Protein AF-G6C7K7-F1 (afdb_monomer)

Mean predicted aligned error: 9.38 Å

Solvent-accessible surface area (backbone atoms only — not comparable to full-atom values): 14256 Å² total; per-residue (Å²): 136,85,83,79,70,84,79,80,75,77,49,72,69,57,53,51,51,52,49,54,53,52,45,54,49,51,57,56,27,25,40,69,39,79,76,45,68,58,90,65,87,78,70,78,84,73,81,79,83,56,71,92,28,41,25,31,33,74,73,64,60,32,44,27,34,30,49,58,31,72,90,79,50,52,37,36,39,38,34,42,38,39,81,61,71,68,46,65,40,79,89,75,76,36,68,59,63,96,51,52,44,78,43,79,49,44,82,72,47,73,57,94,54,33,41,31,29,40,45,96,59,75,47,63,33,36,31,76,62,93,58,63,56,50,79,47,65,35,38,38,41,34,42,21,91,87,28,56,28,50,33,39,40,36,36,39,43,61,52,30,26,38,34,46,99,83,63,51,72,50,71,51,64,83,72,51,78,87,85,45,75,74,73,44,72,51,78,36,61,61,60,49,70,68,66,54,54,46,72,42,72,42,84,92,79,66,47,76,46,64,58,52,69,67,58,45,54,31,53,52,50,50,53,52,49,61,42,68,73,42,60,72,73,59,25,50,49,50,34,72,73,57,59,69,132

Radius of gyration: 21.76 Å; Cα contacts (8 Å, |Δi|>4): 445; chains: 1; bounding box: 68×39×79 Å

Sequence (245 aa):
MSLSGPTIGISPDLKEFINIMHKKRYIRKSRIENIHFPLVGQSTMSWKLRGDYKHGFYAFSSIAFEGEFGSNPDVFMIFSKNDSLIEFNSKEHSLNDDDLTVVKLKQNIFKNNKYKYGIEKELNYYSN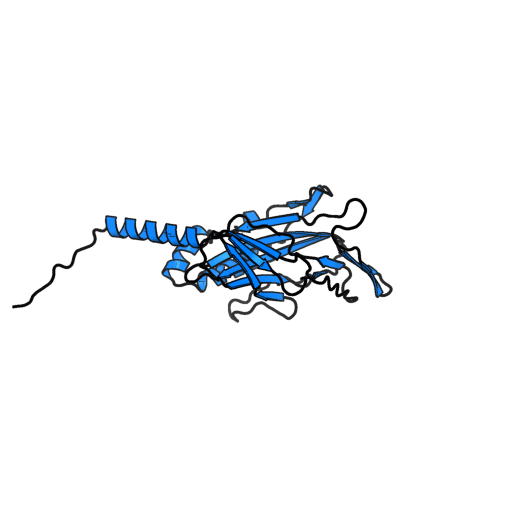SESEYDIRPFIIVVFGEVSLGFATVTLINKSSSTANSNGFIEGIMPGTGVNPFQPQARKLVWPTGKDLLRTLKEPQTGRSFRLDKEQVDNILNLKKYFVNLLEPNIAKVLKEEYITE

pLDDT: mean 80.13, std 15.3, range [36.84, 97.5]

Structure (mmCIF, N/CA/C/O backbone):
data_AF-G6C7K7-F1
#
_entry.id   AF-G6C7K7-F1
#
loop_
_atom_site.group_PDB
_atom_site.id
_atom_site.type_symbol
_atom_site.label_atom_id
_atom_site.label_alt_id
_atom_site.label_comp_id
_atom_site.label_asym_id
_atom_site.label_entity_id
_atom_site.label_seq_id
_atom_site.pdbx_PDB_ins_code
_atom_site.Cartn_x
_atom_site.Cartn_y
_atom_site.Cartn_z
_atom_site.occupancy
_atom_site.B_iso_or_equiv
_atom_site.auth_seq_id
_atom_site.auth_comp_id
_atom_site.auth_asym_id
_atom_site.auth_atom_id
_atom_site.pdbx_PDB_model_num
ATOM 1 N N . MET A 1 1 ? -46.221 5.251 44.978 1.00 36.84 1 MET A N 1
ATOM 2 C CA . MET A 1 1 ? -44.890 4.707 45.324 1.00 36.84 1 MET A CA 1
ATOM 3 C C . MET A 1 1 ? -44.051 4.703 44.057 1.00 36.84 1 MET A C 1
ATOM 5 O O . MET A 1 1 ? -44.395 3.989 43.128 1.00 36.84 1 MET A O 1
ATOM 9 N N . SER A 1 2 ? -43.046 5.578 43.975 1.00 40.09 2 SER A N 1
ATOM 10 C CA . SER A 1 2 ? -42.115 5.653 42.841 1.00 40.09 2 SER A CA 1
ATOM 11 C C . SER A 1 2 ? -40.945 4.712 43.120 1.00 40.09 2 SER A C 1
ATOM 13 O O . SER A 1 2 ? -40.231 4.904 44.101 1.00 40.09 2 SER A O 1
ATOM 15 N N . LEU A 1 3 ? -40.788 3.671 42.303 1.00 40.75 3 LEU A N 1
ATOM 16 C CA . LEU A 1 3 ? -39.612 2.803 42.315 1.00 40.75 3 LEU A CA 1
ATOM 17 C C . LEU A 1 3 ? -38.516 3.485 41.491 1.00 40.75 3 LEU A C 1
ATOM 19 O O . LEU A 1 3 ? -38.365 3.229 40.298 1.00 40.75 3 LEU A O 1
ATOM 23 N N . SER A 1 4 ? -37.752 4.372 42.127 1.00 44.59 4 SER A N 1
ATOM 24 C CA . SER A 1 4 ? -36.449 4.777 41.604 1.00 44.59 4 SER A CA 1
ATOM 25 C C . SER A 1 4 ? -35.505 3.583 41.742 1.00 44.59 4 SER A C 1
ATOM 27 O O . SER A 1 4 ? -34.993 3.309 42.829 1.00 44.59 4 SER A O 1
ATOM 29 N N . GLY A 1 5 ? -35.330 2.831 40.655 1.00 41.75 5 GLY A N 1
ATOM 30 C CA . GLY A 1 5 ? -34.308 1.791 40.581 1.00 41.75 5 GLY A CA 1
ATOM 31 C C . GLY A 1 5 ? -32.919 2.388 40.852 1.00 41.75 5 GLY A C 1
ATOM 32 O O . GLY A 1 5 ? -32.680 3.546 40.502 1.00 41.75 5 GLY A O 1
ATOM 33 N N . PRO A 1 6 ? -32.003 1.643 41.491 1.00 40.66 6 PRO A N 1
ATOM 34 C CA . PRO A 1 6 ? -30.673 2.147 41.787 1.00 40.66 6 PRO A CA 1
ATOM 35 C C . PRO A 1 6 ? -29.914 2.376 40.479 1.00 40.66 6 PRO A C 1
ATOM 37 O O . PRO A 1 6 ? -29.541 1.436 39.777 1.00 40.66 6 PRO A O 1
ATOM 40 N N . THR A 1 7 ? -29.672 3.642 40.150 1.00 46.53 7 THR A N 1
ATOM 41 C CA . THR A 1 7 ? -28.730 4.029 39.103 1.00 46.53 7 THR A CA 1
ATOM 42 C C . THR A 1 7 ? -27.336 3.666 39.602 1.00 46.53 7 THR A C 1
ATOM 44 O O . THR A 1 7 ? -26.765 4.366 40.437 1.00 46.53 7 THR A O 1
ATOM 47 N N . ILE A 1 8 ? -26.795 2.535 39.146 1.00 51.19 8 ILE A N 1
ATOM 48 C CA . ILE A 1 8 ? -25.427 2.121 39.470 1.00 51.19 8 ILE A CA 1
ATOM 49 C C . ILE A 1 8 ? -24.482 3.138 38.821 1.00 51.19 8 ILE A C 1
ATOM 51 O O . ILE A 1 8 ? -24.225 3.104 37.617 1.00 51.19 8 ILE A O 1
ATOM 55 N N . GLY A 1 9 ? -24.003 4.091 39.619 1.00 45.66 9 GLY A N 1
ATOM 56 C CA . GLY A 1 9 ? -22.999 5.058 39.204 1.00 45.66 9 GLY A CA 1
ATOM 57 C C . GLY A 1 9 ? -21.682 4.340 38.933 1.00 45.66 9 GLY A C 1
ATOM 58 O O . GLY A 1 9 ? -20.991 3.935 39.860 1.00 45.66 9 GLY A O 1
ATOM 59 N N . ILE A 1 10 ? -21.336 4.168 37.657 1.00 56.53 10 ILE A N 1
ATOM 60 C CA . ILE A 1 10 ? -20.020 3.670 37.244 1.00 56.53 10 ILE A CA 1
ATOM 61 C C . ILE A 1 10 ? -18.977 4.688 37.727 1.00 56.53 10 ILE A C 1
ATOM 63 O O . ILE A 1 10 ? -19.032 5.853 37.314 1.00 56.53 10 ILE A O 1
ATOM 67 N N . SER A 1 11 ? -18.057 4.260 38.599 1.00 67.12 11 SER A N 1
ATOM 68 C CA . SER A 1 11 ? -16.991 5.121 39.120 1.00 67.12 11 SER A CA 1
ATOM 69 C C . SER A 1 11 ? -16.123 5.679 37.976 1.00 67.12 11 SER A C 1
ATOM 71 O O . SER A 1 11 ? -15.990 5.026 36.934 1.00 67.12 11 SER A O 1
ATOM 73 N N . PRO A 1 12 ? -15.539 6.882 38.127 1.00 66.44 12 PRO A N 1
ATOM 74 C CA . PRO A 1 12 ? -14.653 7.475 37.121 1.00 66.44 12 PRO A CA 1
ATOM 75 C C . PRO A 1 12 ? -13.528 6.528 36.671 1.00 66.44 12 PRO A C 1
ATOM 77 O O . PRO A 1 12 ? -13.334 6.352 35.470 1.00 66.44 12 PRO A O 1
ATOM 80 N N . ASP A 1 13 ? -12.903 5.820 37.614 1.00 70.12 13 ASP A N 1
ATOM 81 C CA . ASP A 1 13 ? -11.821 4.859 37.354 1.00 70.12 13 ASP A CA 1
ATOM 82 C C . ASP A 1 13 ? -12.279 3.671 36.495 1.00 70.12 13 ASP A C 1
ATOM 84 O O . ASP A 1 13 ? -11.564 3.209 35.604 1.00 70.12 13 ASP A O 1
ATOM 88 N N . LEU A 1 14 ? -13.510 3.189 36.708 1.00 67.56 14 LEU A N 1
ATOM 89 C CA . LEU A 1 14 ? -14.079 2.102 35.913 1.00 67.56 14 LEU A CA 1
ATOM 90 C C . LEU A 1 14 ? -14.422 2.574 34.492 1.00 67.56 14 LEU A C 1
ATOM 92 O O . LEU A 1 14 ? -14.211 1.830 33.533 1.00 67.56 14 LEU A O 1
ATOM 96 N N . LYS A 1 15 ? -14.890 3.821 34.327 1.00 67.19 15 LYS A N 1
ATOM 97 C CA . LYS A 1 15 ? -15.098 4.425 32.996 1.00 67.19 15 LYS A CA 1
ATOM 98 C C . LYS A 1 15 ? -13.782 4.583 32.240 1.00 67.19 15 LYS A C 1
ATOM 100 O O . LYS A 1 15 ? -13.733 4.294 31.043 1.00 67.19 15 LYS A O 1
ATOM 105 N N . GLU A 1 16 ? -12.727 5.017 32.922 1.00 71.50 16 GLU A N 1
ATOM 106 C CA . GLU A 1 16 ? -11.397 5.169 32.333 1.00 71.50 16 GLU A CA 1
ATOM 107 C C . GLU A 1 16 ? -10.817 3.816 31.903 1.00 71.50 16 GLU A C 1
ATOM 109 O O . GLU A 1 16 ? -10.374 3.662 30.761 1.00 71.50 16 GLU A O 1
ATOM 114 N N . PHE A 1 17 ? -10.930 2.798 32.758 1.00 70.56 17 PHE A N 1
ATOM 115 C CA . PHE A 1 17 ? -10.503 1.437 32.438 1.00 70.56 17 PHE A CA 1
ATOM 116 C C . PHE A 1 17 ? -11.252 0.847 31.232 1.00 70.56 17 PHE A C 1
ATOM 118 O O . PHE A 1 17 ? -10.629 0.308 30.312 1.00 70.56 17 PHE A O 1
ATOM 125 N N . ILE A 1 18 ? -12.583 0.993 31.194 1.00 70.75 18 ILE A N 1
ATOM 126 C CA . ILE A 1 18 ? -13.418 0.568 30.059 1.00 70.75 18 ILE A CA 1
ATOM 127 C C . ILE A 1 18 ? -12.947 1.267 28.778 1.00 70.75 18 ILE A C 1
ATOM 129 O O . ILE A 1 18 ? -12.722 0.604 27.764 1.00 70.75 18 ILE A O 1
ATOM 133 N N . ASN A 1 19 ? -12.710 2.580 28.827 1.00 75.50 19 ASN A N 1
ATOM 134 C CA . ASN A 1 19 ? -12.231 3.344 27.679 1.00 75.50 19 ASN A CA 1
ATOM 135 C C . ASN A 1 19 ? -10.877 2.821 27.166 1.00 75.50 19 ASN A C 1
ATOM 137 O O . ASN A 1 19 ? -10.745 2.539 25.976 1.00 75.50 19 ASN A O 1
ATOM 141 N N . ILE A 1 20 ? -9.897 2.597 28.051 1.00 79.38 20 ILE A N 1
ATOM 142 C CA . ILE A 1 20 ? -8.581 2.036 27.687 1.00 79.38 20 ILE A CA 1
ATOM 143 C C . ILE A 1 20 ? -8.731 0.670 27.004 1.00 79.38 20 ILE A C 1
ATOM 145 O O . ILE A 1 20 ? -8.091 0.410 25.97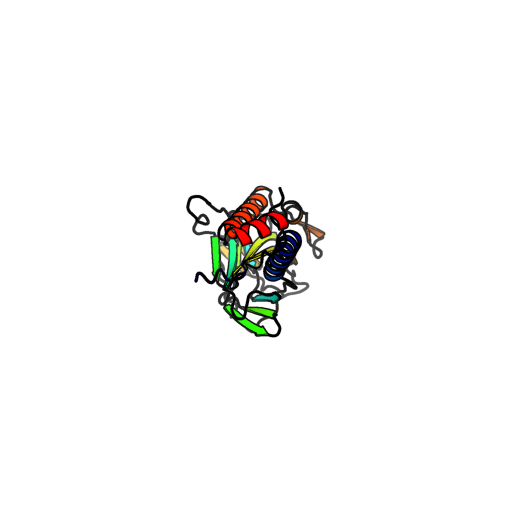9 1.00 79.38 20 ILE A O 1
ATOM 149 N N . MET A 1 21 ? -9.593 -0.197 27.539 1.00 77.56 21 MET A N 1
ATOM 150 C CA . MET A 1 21 ? -9.861 -1.514 26.957 1.00 77.56 21 MET A CA 1
ATOM 151 C C . MET A 1 21 ? -10.499 -1.410 25.567 1.00 77.56 21 MET A C 1
ATOM 153 O O . MET A 1 21 ? -10.082 -2.121 24.647 1.00 77.56 21 MET A O 1
ATOM 157 N N . HIS A 1 22 ? -11.450 -0.491 25.379 1.00 79.69 22 HIS A N 1
ATOM 158 C CA . HIS A 1 22 ? -12.037 -0.216 24.066 1.00 79.69 22 HIS A CA 1
ATOM 159 C C . HIS A 1 22 ? -10.994 0.306 23.072 1.00 79.69 22 HIS A C 1
ATOM 161 O O . HIS A 1 22 ? -10.920 -0.214 21.958 1.00 79.69 22 HIS A O 1
ATOM 167 N N . LYS A 1 23 ? -10.137 1.257 23.473 1.00 84.94 23 LYS A N 1
ATOM 168 C CA . LYS A 1 23 ? -9.059 1.776 22.612 1.00 84.94 23 LYS A CA 1
ATOM 169 C C . LYS A 1 23 ? -8.130 0.662 22.134 1.00 84.94 23 LYS A C 1
ATOM 171 O O . LYS A 1 23 ? -7.946 0.484 20.930 1.00 84.94 23 LYS A O 1
ATOM 176 N N . LYS A 1 24 ? -7.609 -0.145 23.068 1.00 86.75 24 LYS A N 1
ATOM 177 C CA . LYS A 1 24 ? -6.720 -1.278 22.752 1.00 86.75 24 LYS A CA 1
ATOM 178 C C . LYS A 1 24 ? -7.376 -2.277 21.801 1.00 86.75 24 LYS A C 1
ATOM 180 O O . LYS A 1 24 ? -6.711 -2.805 20.912 1.00 86.75 24 LYS A O 1
ATOM 185 N N . ARG A 1 25 ? -8.679 -2.521 21.966 1.00 86.88 25 ARG A N 1
ATOM 186 C CA . ARG A 1 25 ? -9.449 -3.407 21.087 1.00 86.88 25 ARG A CA 1
ATOM 187 C C . ARG A 1 25 ? -9.520 -2.875 19.655 1.00 86.88 25 ARG A C 1
ATOM 189 O O . ARG A 1 25 ? -9.298 -3.660 18.739 1.00 86.88 25 ARG A O 1
ATOM 196 N N . TYR A 1 26 ? -9.802 -1.587 19.449 1.00 86.62 26 TYR A N 1
ATOM 197 C CA . TYR A 1 26 ? -9.857 -1.010 18.098 1.00 86.62 26 TYR A CA 1
ATOM 198 C C . TYR A 1 26 ? -8.491 -1.030 17.413 1.00 86.62 26 TYR A C 1
ATOM 200 O O . TYR A 1 26 ? -8.390 -1.505 16.286 1.00 86.62 26 TYR A O 1
ATOM 208 N N . ILE A 1 27 ? -7.433 -0.629 18.125 1.00 89.69 27 ILE A N 1
ATOM 209 C CA . ILE A 1 27 ? -6.055 -0.665 17.611 1.00 89.69 27 ILE A CA 1
ATOM 210 C C . ILE A 1 27 ? -5.684 -2.087 17.179 1.00 89.69 27 ILE A C 1
ATOM 212 O O . ILE A 1 27 ? -5.220 -2.296 16.061 1.00 89.69 27 ILE A O 1
ATOM 216 N N . ARG A 1 28 ? -5.953 -3.089 18.027 1.00 90.38 28 ARG A N 1
ATOM 217 C CA . ARG A 1 28 ? -5.706 -4.502 17.705 1.00 90.38 28 ARG A CA 1
ATOM 218 C C . ARG A 1 28 ? -6.478 -4.956 16.464 1.00 90.38 28 ARG A C 1
ATOM 220 O O . ARG A 1 28 ? -5.887 -5.577 15.589 1.00 90.38 28 ARG A O 1
ATOM 227 N N . LYS A 1 29 ? -7.767 -4.624 16.364 1.00 91.19 29 LYS A N 1
ATOM 228 C CA . LYS A 1 29 ? -8.608 -4.992 15.212 1.00 91.19 29 LYS A CA 1
ATOM 229 C C . LYS A 1 29 ? -8.226 -4.298 13.905 1.00 91.19 29 LYS A C 1
ATOM 231 O O . LYS A 1 29 ? -8.617 -4.766 12.842 1.00 91.19 29 LYS A O 1
ATOM 236 N N . SER A 1 30 ? -7.482 -3.200 13.986 1.00 92.19 30 SER A N 1
ATOM 237 C CA . SER A 1 30 ? -6.961 -2.454 12.841 1.00 92.19 30 SER A CA 1
ATOM 238 C C . SER A 1 30 ? -5.592 -2.934 12.356 1.00 92.19 30 SER A C 1
ATOM 240 O O . SER A 1 30 ? -5.088 -2.432 11.346 1.00 92.19 30 SER A O 1
ATOM 242 N N . ARG A 1 31 ? -4.957 -3.886 13.051 1.00 93.44 31 ARG A N 1
ATOM 243 C CA . ARG A 1 31 ? -3.642 -4.403 12.666 1.00 93.44 31 ARG A CA 1
ATOM 244 C C . ARG A 1 31 ? -3.741 -5.390 11.512 1.00 93.44 31 ARG A C 1
ATOM 246 O O . ARG A 1 31 ? -4.537 -6.323 11.530 1.00 93.44 31 ARG A O 1
ATOM 253 N N . ILE A 1 32 ? -2.862 -5.180 10.540 1.00 95.62 32 ILE A N 1
ATOM 254 C CA . ILE A 1 32 ? -2.531 -6.145 9.499 1.00 95.62 32 ILE A CA 1
ATOM 255 C C . ILE A 1 32 ? -1.178 -6.742 9.879 1.00 95.62 32 ILE A C 1
ATOM 257 O O . ILE A 1 32 ? -0.244 -6.008 10.197 1.00 95.62 32 ILE A O 1
ATOM 261 N N . GLU A 1 33 ? -1.060 -8.060 9.846 1.00 95.12 33 GLU A N 1
ATOM 262 C CA . GLU A 1 33 ? 0.165 -8.769 10.207 1.00 95.12 33 GLU A CA 1
ATOM 263 C C . GLU A 1 33 ? 0.605 -9.699 9.072 1.00 95.12 33 GLU A C 1
ATOM 265 O O . GLU A 1 33 ? -0.192 -10.113 8.229 1.00 95.12 33 GLU A O 1
ATOM 270 N N . ASN A 1 34 ? 1.903 -10.010 9.025 1.00 93.38 34 ASN A N 1
ATOM 271 C CA . ASN A 1 34 ? 2.469 -11.049 8.160 1.00 93.38 34 ASN A CA 1
ATOM 272 C C . ASN A 1 34 ? 2.100 -10.938 6.666 1.00 93.38 34 ASN A C 1
ATOM 274 O O . ASN A 1 34 ? 1.847 -11.949 6.008 1.00 93.38 34 ASN A O 1
ATOM 278 N N . ILE A 1 35 ? 2.107 -9.721 6.104 1.00 94.25 35 ILE A N 1
ATOM 279 C CA . ILE A 1 35 ? 1.861 -9.509 4.668 1.00 94.25 35 ILE A CA 1
ATOM 280 C C . ILE A 1 35 ? 2.889 -10.295 3.838 1.00 94.25 35 ILE A C 1
ATOM 282 O O . ILE A 1 35 ? 4.105 -10.111 3.972 1.00 94.25 35 ILE A O 1
ATOM 286 N N . HIS A 1 36 ? 2.419 -11.137 2.924 1.00 91.12 36 HIS A N 1
ATOM 287 C CA . HIS A 1 36 ? 3.251 -11.875 1.976 1.00 91.12 36 HIS A CA 1
ATOM 288 C C . HIS A 1 36 ? 2.508 -12.135 0.660 1.00 91.12 36 HIS A C 1
ATOM 290 O O . HIS A 1 36 ? 1.294 -11.977 0.576 1.00 91.12 36 HIS A O 1
ATOM 296 N N . PHE A 1 37 ? 3.256 -12.521 -0.375 1.00 87.12 37 PHE A N 1
ATOM 297 C CA . PHE A 1 37 ? 2.741 -12.746 -1.728 1.00 87.12 37 PHE A CA 1
ATOM 298 C C . PHE A 1 37 ? 2.869 -14.236 -2.052 1.00 87.12 37 PHE A C 1
ATOM 300 O O . PHE A 1 37 ? 3.916 -14.669 -2.536 1.00 87.12 37 PHE A O 1
ATOM 307 N N . PRO A 1 38 ? 1.873 -15.067 -1.699 1.00 79.62 38 PRO A N 1
ATOM 308 C CA . PRO A 1 38 ? 1.936 -16.481 -2.023 1.00 79.62 38 PRO A CA 1
ATOM 309 C C . PRO A 1 38 ? 1.820 -16.687 -3.536 1.00 79.62 38 PRO A C 1
ATOM 311 O O . PRO A 1 38 ? 1.110 -15.965 -4.235 1.00 79.62 38 PRO A O 1
ATOM 314 N N . LEU A 1 39 ? 2.454 -17.740 -4.043 1.00 65.94 39 LEU A N 1
ATOM 315 C CA . LEU A 1 39 ? 2.122 -18.245 -5.369 1.00 65.94 39 LEU A CA 1
ATOM 316 C C . LEU A 1 39 ? 0.696 -18.810 -5.304 1.00 65.94 39 LEU A C 1
ATOM 318 O O . LEU A 1 39 ? 0.373 -19.661 -4.467 1.00 65.94 39 LEU A O 1
ATOM 322 N N . VAL A 1 40 ? -0.193 -18.288 -6.140 1.00 51.50 40 VAL A N 1
ATOM 323 C CA . VAL A 1 40 ? -1.533 -18.851 -6.335 1.00 51.50 40 VAL A CA 1
ATOM 324 C C . VAL A 1 40 ? -1.520 -19.475 -7.708 1.00 51.50 40 VAL A C 1
ATOM 326 O O . VAL A 1 40 ? -1.085 -18.841 -8.664 1.00 51.50 40 VAL A O 1
ATOM 329 N N . GLY A 1 41 ? -1.897 -20.751 -7.765 1.00 47.47 41 GLY A N 1
ATOM 330 C CA . GLY A 1 41 ? -1.873 -21.526 -8.994 1.00 47.47 41 GLY A CA 1
ATOM 331 C C . GLY A 1 41 ? -2.618 -20.804 -10.112 1.00 47.47 41 GLY A C 1
ATOM 332 O O . GLY A 1 41 ? -3.760 -20.400 -9.925 1.00 47.47 41 GLY A O 1
ATOM 333 N N . GLN A 1 42 ? -1.921 -20.660 -11.241 1.00 41.91 42 GLN A N 1
ATOM 334 C CA . GLN A 1 42 ? -2.442 -20.315 -12.561 1.00 41.91 42 GLN A CA 1
ATOM 335 C C . GLN A 1 42 ? -3.419 -19.129 -12.589 1.00 41.91 42 GLN A C 1
ATOM 337 O O . GLN A 1 42 ? -4.575 -19.271 -12.980 1.00 41.91 42 GLN A O 1
ATOM 342 N N . SER A 1 43 ? -2.934 -17.918 -12.299 1.00 43.03 43 SER A N 1
ATOM 343 C CA . SER A 1 43 ? -3.404 -16.804 -13.124 1.00 43.03 43 SER A CA 1
ATOM 344 C C . SER A 1 43 ? -2.961 -17.115 -14.557 1.00 43.03 43 SER A C 1
ATOM 346 O O . SER A 1 43 ? -1.787 -17.396 -14.801 1.00 43.03 43 SER A O 1
ATOM 348 N N . THR A 1 44 ? -3.896 -17.170 -15.508 1.00 42.44 44 THR A N 1
ATOM 349 C CA . THR A 1 44 ? -3.529 -17.178 -16.928 1.00 42.44 44 THR A CA 1
ATOM 350 C C . THR A 1 44 ? -2.725 -15.916 -17.171 1.00 42.44 44 THR A C 1
ATOM 352 O O . THR A 1 44 ? -3.291 -14.825 -17.073 1.00 42.44 44 THR A O 1
ATOM 355 N N . MET A 1 45 ? -1.424 -16.067 -17.424 1.00 46.22 45 MET A N 1
ATOM 356 C CA . MET A 1 45 ? -0.542 -14.927 -17.590 1.00 46.22 45 MET A CA 1
ATOM 357 C C . MET A 1 45 ? -0.920 -14.180 -18.863 1.00 46.22 45 MET A C 1
ATOM 359 O O . MET A 1 45 ? -0.588 -14.608 -19.965 1.00 46.22 45 MET A O 1
ATOM 363 N N . SER A 1 46 ? -1.715 -13.118 -18.727 1.00 48.03 46 SER A N 1
ATOM 364 C CA . SER A 1 46 ? -2.206 -12.331 -19.853 1.00 48.03 46 SER A CA 1
ATOM 365 C C . SER A 1 46 ? -1.379 -11.061 -19.922 1.00 48.03 46 SER A C 1
ATOM 367 O O . SER A 1 46 ? -1.718 -10.017 -19.360 1.00 48.03 46 SER A O 1
ATOM 369 N N . TRP A 1 47 ? -0.256 -11.173 -20.612 1.00 52.25 47 TRP A N 1
ATOM 370 C CA . TRP A 1 47 ? 0.636 -10.061 -20.868 1.00 52.25 47 TRP A CA 1
ATOM 371 C C . TRP A 1 47 ? 0.058 -9.145 -21.937 1.00 52.25 47 TRP A C 1
ATOM 373 O O . TRP A 1 47 ? 0.139 -9.413 -23.134 1.00 52.25 47 TRP A O 1
ATOM 383 N N . LYS A 1 48 ? -0.558 -8.048 -21.491 1.00 54.12 48 LYS A N 1
ATOM 384 C CA . LYS A 1 48 ? -0.952 -6.957 -22.381 1.00 54.12 48 LYS A CA 1
ATOM 385 C C . LYS A 1 48 ? 0.227 -6.017 -22.550 1.00 54.12 48 LYS A C 1
ATOM 387 O O . LYS A 1 48 ? 0.425 -5.098 -21.765 1.00 54.12 48 LYS A O 1
ATOM 392 N N . LEU A 1 49 ? 0.995 -6.279 -23.593 1.00 57.19 49 LEU A N 1
ATOM 393 C CA . LEU A 1 49 ? 2.033 -5.386 -24.070 1.00 57.19 49 LEU A CA 1
ATOM 394 C C . LEU A 1 49 ? 1.358 -4.121 -24.631 1.00 57.19 49 LEU A C 1
ATOM 396 O O . LEU A 1 49 ? 0.550 -4.208 -25.556 1.00 57.19 49 LEU A O 1
ATOM 400 N N . ARG A 1 50 ? 1.623 -2.957 -24.028 1.00 61.22 50 ARG A N 1
ATOM 401 C CA . ARG A 1 50 ? 1.162 -1.655 -24.534 1.00 61.22 50 ARG A CA 1
ATOM 402 C C . ARG A 1 50 ? 2.335 -0.945 -25.198 1.00 61.22 50 ARG A C 1
ATOM 404 O O . ARG A 1 50 ? 3.293 -0.615 -24.512 1.00 61.22 50 ARG A O 1
ATOM 411 N N . GLY A 1 51 ? 2.239 -0.709 -26.507 1.00 61.28 51 GLY A N 1
ATOM 412 C CA . GLY A 1 51 ? 3.275 -0.011 -27.281 1.00 61.28 51 GLY A CA 1
ATOM 413 C C . GLY A 1 51 ? 3.428 1.472 -26.927 1.00 61.28 51 GLY A C 1
ATOM 414 O O . GLY A 1 51 ? 4.431 2.078 -27.279 1.00 61.28 51 GLY A O 1
ATOM 415 N N . ASP A 1 52 ? 2.463 2.035 -26.196 1.00 75.69 52 ASP A N 1
ATOM 416 C CA . ASP A 1 52 ? 2.441 3.446 -25.792 1.00 75.69 52 ASP A CA 1
ATOM 417 C C . ASP A 1 52 ? 3.370 3.745 -24.596 1.00 75.69 52 ASP A C 1
ATOM 419 O O . ASP A 1 52 ? 3.541 4.905 -24.219 1.00 75.69 52 ASP A O 1
ATOM 423 N N . TYR A 1 53 ? 3.946 2.706 -23.975 1.00 77.88 53 TYR A N 1
ATOM 424 C CA . TYR A 1 53 ? 4.829 2.830 -22.816 1.00 77.88 53 TYR A CA 1
ATOM 425 C C . TYR A 1 53 ? 6.184 2.168 -23.058 1.00 77.88 53 TYR A C 1
ATOM 427 O O . TYR A 1 53 ? 6.247 1.025 -23.513 1.00 77.88 53 TYR A O 1
ATOM 435 N N . LYS A 1 54 ? 7.269 2.855 -22.675 1.00 82.69 54 LYS A N 1
ATOM 436 C CA . LYS A 1 54 ? 8.639 2.321 -22.763 1.00 82.69 54 LYS A CA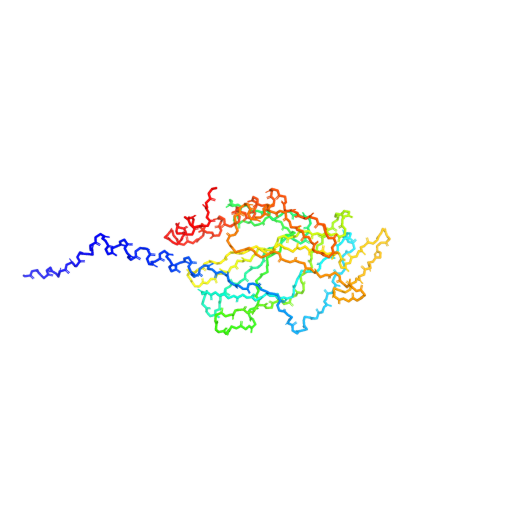 1
ATOM 437 C C . LYS A 1 54 ? 8.824 1.063 -21.923 1.00 82.69 54 LYS A C 1
ATOM 439 O O . LYS A 1 54 ? 9.489 0.136 -22.374 1.00 82.69 54 LYS A O 1
ATOM 444 N N . HIS A 1 55 ? 8.236 1.032 -20.729 1.00 83.62 55 HIS A N 1
ATOM 445 C CA . HIS A 1 55 ? 8.404 -0.037 -19.751 1.00 83.62 55 HIS A CA 1
ATOM 446 C C . HIS A 1 55 ? 7.059 -0.573 -19.261 1.00 83.62 55 HIS A C 1
ATOM 448 O O . HIS A 1 55 ? 6.130 0.186 -18.979 1.00 83.62 55 HIS A O 1
ATOM 454 N N . GLY A 1 56 ? 6.979 -1.894 -19.108 1.00 83.69 56 GLY A N 1
ATOM 455 C CA . GLY A 1 56 ? 5.880 -2.590 -18.443 1.00 83.69 56 GLY A CA 1
ATOM 456 C C . GLY A 1 56 ? 6.401 -3.441 -17.292 1.00 83.69 56 GLY A C 1
ATOM 457 O O . GLY A 1 56 ? 7.445 -4.087 -17.410 1.00 83.69 56 GLY A O 1
ATOM 458 N N . PHE A 1 57 ? 5.667 -3.443 -16.185 1.00 84.88 57 PHE A N 1
ATOM 459 C CA . PHE A 1 57 ? 6.057 -4.088 -14.938 1.00 84.88 57 PHE A CA 1
ATOM 460 C C . PHE A 1 57 ? 4.933 -4.969 -14.407 1.00 84.88 57 PHE A C 1
ATOM 462 O O . PHE A 1 57 ? 3.774 -4.555 -14.355 1.00 84.88 57 PHE A O 1
ATOM 469 N N . TYR A 1 58 ? 5.298 -6.156 -13.933 1.00 79.56 58 TYR A N 1
ATOM 470 C CA . TYR A 1 58 ? 4.393 -7.068 -13.238 1.00 79.56 58 TYR A CA 1
ATOM 471 C C . TYR A 1 58 ? 4.368 -6.778 -11.731 1.00 79.56 58 TYR A C 1
ATOM 473 O O . TYR A 1 58 ? 5.419 -6.810 -11.093 1.00 79.56 58 TYR A O 1
ATOM 481 N N . ALA A 1 59 ? 3.194 -6.541 -11.138 1.00 79.12 59 ALA A N 1
ATOM 482 C CA . ALA A 1 59 ? 3.077 -6.284 -9.700 1.00 79.12 59 ALA A CA 1
ATOM 483 C C . ALA A 1 59 ? 3.176 -7.576 -8.859 1.00 79.12 59 ALA A C 1
ATOM 485 O O . ALA A 1 59 ? 4.230 -7.910 -8.320 1.00 79.12 59 ALA A O 1
ATOM 486 N N . PHE A 1 60 ? 2.063 -8.292 -8.708 1.00 79.50 60 PHE A N 1
ATOM 487 C CA . PHE A 1 60 ? 1.933 -9.600 -8.057 1.00 79.50 60 PHE A CA 1
ATOM 488 C C . PHE A 1 60 ? 0.526 -10.149 -8.345 1.00 79.50 60 PHE A C 1
ATOM 490 O O . PHE A 1 60 ? -0.380 -9.388 -8.679 1.00 79.50 60 PHE A O 1
ATOM 497 N N . SER A 1 61 ? 0.324 -11.462 -8.209 1.00 75.44 61 SER A N 1
ATOM 498 C CA . SER A 1 61 ? -0.957 -12.133 -8.507 1.00 75.44 61 SER A CA 1
ATOM 499 C C . SER A 1 61 ? -1.822 -12.396 -7.276 1.00 75.44 61 SER A C 1
ATOM 501 O O . SER A 1 61 ? -2.993 -12.764 -7.387 1.00 75.44 61 SER A O 1
ATOM 503 N N . SER A 1 62 ? -1.265 -12.223 -6.077 1.00 84.62 62 SER A N 1
ATOM 504 C CA . SER A 1 62 ? -2.007 -12.421 -4.840 1.00 84.62 62 SER A CA 1
ATOM 505 C C . SER A 1 62 ? -1.343 -11.751 -3.651 1.00 84.62 62 SER A C 1
ATOM 507 O O . SER A 1 62 ? -0.151 -11.447 -3.682 1.00 84.62 62 SER A O 1
ATOM 509 N N . ILE A 1 63 ? -2.114 -11.595 -2.581 1.00 90.19 63 ILE A N 1
ATOM 510 C CA . ILE A 1 63 ? -1.641 -11.105 -1.292 1.00 90.19 63 ILE A CA 1
ATOM 511 C C . ILE A 1 63 ? -2.286 -11.923 -0.175 1.00 90.19 63 ILE A C 1
ATOM 513 O O . ILE A 1 63 ? -3.456 -12.304 -0.247 1.00 90.19 63 ILE A O 1
ATOM 517 N N . ALA A 1 64 ? -1.519 -12.211 0.867 1.00 92.38 64 ALA A N 1
ATOM 518 C CA . ALA A 1 64 ? -2.012 -12.837 2.079 1.00 92.38 64 ALA A CA 1
ATOM 519 C C . ALA A 1 64 ? -1.505 -12.092 3.310 1.00 92.38 64 ALA A C 1
ATOM 521 O O . ALA A 1 64 ? -0.391 -11.565 3.314 1.00 92.38 64 ALA A O 1
ATOM 522 N N . PHE A 1 65 ? -2.341 -12.037 4.338 1.00 95.12 65 PHE A N 1
ATOM 523 C CA . PHE A 1 65 ? -2.060 -11.353 5.595 1.00 95.12 65 PHE A CA 1
ATOM 524 C C . PHE A 1 65 ? -2.918 -11.927 6.725 1.00 95.12 65 PHE A C 1
ATOM 526 O O . PHE A 1 65 ? -3.831 -12.722 6.495 1.00 95.12 65 PHE A O 1
ATOM 533 N N . GLU A 1 66 ? -2.625 -11.520 7.952 1.00 95.38 66 GLU A N 1
ATOM 534 C CA . GLU A 1 66 ? -3.327 -11.930 9.166 1.00 95.38 66 GLU A CA 1
ATOM 535 C C . GLU A 1 66 ? -3.949 -10.707 9.857 1.00 95.38 66 GLU A C 1
ATOM 537 O O . GLU A 1 66 ? -3.453 -9.589 9.706 1.00 95.38 66 GLU A O 1
ATOM 542 N N . GLY A 1 67 ? -5.058 -10.897 10.579 1.00 92.94 67 GLY A N 1
ATOM 543 C CA . GLY A 1 67 ? -5.728 -9.810 11.305 1.00 92.94 67 GLY A CA 1
ATOM 544 C C . GLY A 1 67 ? -7.134 -10.143 11.817 1.00 92.94 67 GLY A C 1
ATOM 545 O O . GLY A 1 67 ? -7.681 -11.218 11.562 1.00 92.94 67 GLY A O 1
ATOM 546 N N . GLU A 1 68 ? -7.751 -9.200 12.528 1.00 92.62 68 GLU A N 1
ATOM 547 C CA . GLU A 1 68 ? -9.057 -9.370 13.191 1.00 92.62 68 GLU A CA 1
ATOM 548 C C . GLU A 1 68 ? -10.164 -8.528 12.534 1.00 92.62 68 GLU A C 1
ATOM 550 O O . GLU A 1 68 ? -10.807 -7.696 13.179 1.00 92.62 68 GLU A O 1
ATOM 555 N N . PHE A 1 69 ? -10.391 -8.758 11.239 1.00 91.81 69 PHE A N 1
ATOM 556 C CA . PHE A 1 69 ? -11.334 -7.993 10.412 1.00 91.81 69 PHE A CA 1
ATOM 557 C C . PHE A 1 69 ? -12.702 -8.675 10.213 1.00 91.81 69 PHE A C 1
ATOM 559 O O . PHE A 1 69 ? -13.593 -8.091 9.605 1.00 91.81 69 PHE A O 1
ATOM 566 N N . GLY A 1 70 ? -12.893 -9.884 10.749 1.00 89.75 70 GLY A N 1
ATOM 567 C CA . GLY A 1 70 ? -14.102 -10.693 10.546 1.00 89.75 70 GLY A CA 1
ATOM 568 C C . GLY A 1 70 ? -13.860 -11.834 9.558 1.00 89.75 70 GLY A C 1
ATOM 569 O O . GLY A 1 70 ? -12.722 -12.126 9.214 1.00 89.75 70 GLY A O 1
ATOM 570 N N . SER A 1 71 ? -14.914 -12.523 9.125 1.00 87.38 71 SER A N 1
ATOM 571 C CA . SER A 1 71 ? -14.788 -13.708 8.256 1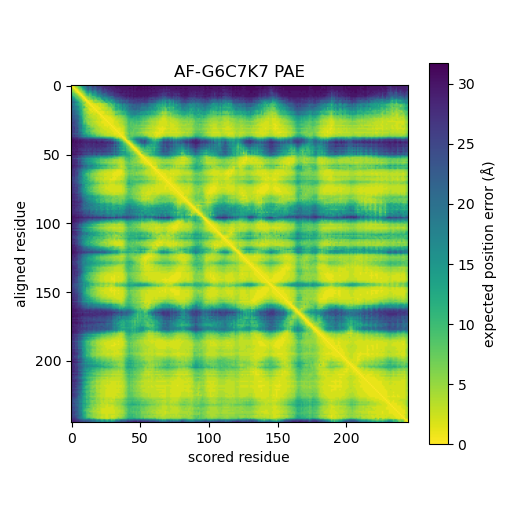.00 87.38 71 SER A CA 1
ATOM 572 C C . SER A 1 71 ? -14.678 -13.391 6.761 1.00 87.38 71 SER A C 1
ATOM 574 O O . SER A 1 71 ? -14.187 -14.220 5.991 1.00 87.38 71 SER A O 1
ATOM 576 N N . ASN A 1 72 ? -15.145 -12.213 6.346 1.00 88.69 72 ASN A N 1
ATOM 577 C CA . ASN A 1 72 ? -15.171 -11.792 4.948 1.00 88.69 72 ASN A CA 1
ATOM 578 C C . ASN A 1 72 ? -15.007 -10.267 4.822 1.00 88.69 72 ASN A C 1
ATOM 580 O O . ASN A 1 72 ? -15.970 -9.582 4.471 1.00 88.69 72 ASN A O 1
ATOM 584 N N . PRO A 1 73 ? -13.837 -9.711 5.183 1.00 93.31 73 PRO A N 1
ATOM 585 C CA . PRO A 1 73 ? -13.610 -8.281 5.062 1.00 93.31 73 PRO A CA 1
ATOM 586 C C . PRO A 1 73 ? -13.422 -7.878 3.596 1.00 93.31 73 PRO A C 1
ATOM 588 O O . PRO A 1 73 ? -12.869 -8.621 2.783 1.00 93.31 73 PRO A O 1
ATOM 591 N N . ASP A 1 74 ? -13.843 -6.663 3.270 1.00 94.00 74 ASP A N 1
ATOM 592 C CA . ASP A 1 74 ? -13.643 -6.091 1.946 1.00 94.00 74 ASP A CA 1
ATOM 593 C C . ASP A 1 74 ? -12.222 -5.537 1.837 1.00 94.00 74 ASP A C 1
ATOM 59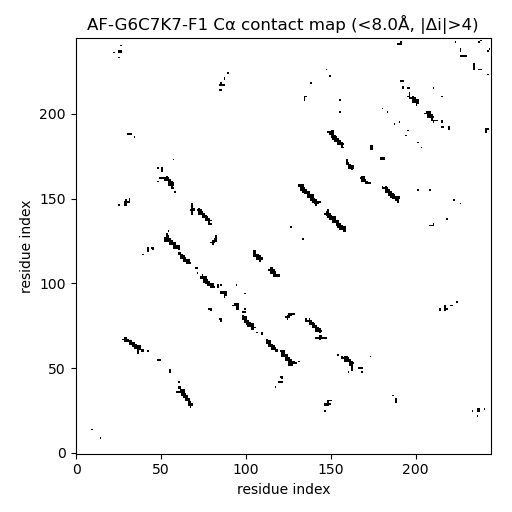5 O O . ASP A 1 74 ? -11.822 -4.650 2.591 1.00 94.00 74 ASP A O 1
ATOM 599 N N . VAL A 1 75 ? -11.445 -6.052 0.885 1.00 94.19 75 VAL A N 1
ATOM 600 C CA . VAL A 1 75 ? -10.062 -5.616 0.666 1.00 94.19 75 VAL A CA 1
ATOM 601 C C . VAL A 1 75 ? -9.939 -4.922 -0.674 1.00 94.19 75 VAL A C 1
ATOM 603 O O . VAL A 1 75 ? -10.251 -5.500 -1.715 1.00 94.19 75 VAL A O 1
ATOM 606 N N . PHE A 1 76 ? -9.435 -3.695 -0.642 1.00 92.50 76 PHE A N 1
ATOM 607 C CA . PHE A 1 76 ? -9.148 -2.897 -1.822 1.00 92.50 76 PHE A CA 1
ATOM 608 C C . PHE A 1 76 ? -7.650 -2.673 -1.957 1.00 92.50 76 PHE A C 1
ATOM 610 O O . PHE A 1 76 ? -6.942 -2.447 -0.972 1.00 92.50 76 PHE A O 1
ATOM 617 N N . MET A 1 77 ? -7.183 -2.703 -3.198 1.00 92.06 77 MET A N 1
ATOM 618 C CA . MET A 1 77 ? -5.845 -2.281 -3.567 1.00 92.06 77 MET A CA 1
ATOM 619 C C . MET A 1 77 ? -5.919 -1.073 -4.491 1.00 92.06 77 MET A C 1
ATOM 621 O O . MET A 1 77 ? -6.655 -1.091 -5.475 1.00 92.06 77 MET A O 1
ATOM 625 N N . ILE A 1 78 ? -5.142 -0.046 -4.166 1.00 91.75 78 ILE A N 1
ATOM 626 C CA . ILE A 1 78 ? -5.102 1.237 -4.863 1.00 91.75 78 ILE A CA 1
ATOM 627 C C . ILE A 1 78 ? -3.668 1.475 -5.328 1.00 91.75 78 ILE A C 1
ATOM 629 O O . ILE A 1 78 ? -2.739 1.427 -4.517 1.00 91.75 78 ILE A O 1
ATOM 633 N N . PHE A 1 79 ? -3.475 1.711 -6.621 1.00 90.25 79 PHE A N 1
ATOM 634 C CA . PHE A 1 79 ? -2.161 1.998 -7.194 1.00 90.25 79 PHE A CA 1
ATOM 635 C C . PHE A 1 79 ? -2.290 2.805 -8.489 1.00 90.25 79 PHE A C 1
ATOM 637 O O . PHE A 1 79 ? -3.348 2.815 -9.118 1.00 90.25 79 PHE A O 1
ATOM 644 N N . SER A 1 80 ? -1.206 3.466 -8.893 1.00 88.50 80 SER A N 1
ATOM 645 C CA . SER A 1 80 ? -1.136 4.143 -10.189 1.00 88.50 80 SER A CA 1
ATOM 646 C C . SER A 1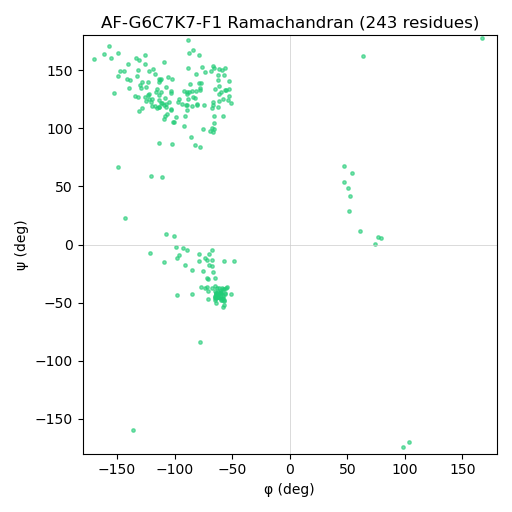 80 ? -0.730 3.164 -11.290 1.00 88.50 80 SER A C 1
ATOM 648 O O . SER A 1 80 ? 0.220 2.393 -11.125 1.00 88.50 80 SER A O 1
ATOM 650 N N . LYS A 1 81 ? -1.457 3.185 -12.407 1.00 85.50 81 LYS A N 1
ATOM 651 C CA . LYS A 1 81 ? -1.214 2.342 -13.583 1.00 85.50 81 LYS A CA 1
ATOM 652 C C . LYS A 1 81 ? -0.019 2.825 -14.400 1.00 85.50 81 LYS A C 1
ATOM 654 O O . LYS A 1 81 ? 0.542 2.029 -15.152 1.00 85.50 81 LYS A O 1
ATOM 659 N N . ASN A 1 82 ? 0.350 4.095 -14.282 1.00 85.44 82 ASN A N 1
ATOM 660 C CA . ASN A 1 82 ? 1.464 4.699 -15.003 1.00 85.44 82 ASN A CA 1
ATOM 661 C C . ASN A 1 82 ? 2.310 5.588 -14.068 1.00 85.44 82 ASN A C 1
ATOM 663 O O . ASN A 1 82 ? 2.271 5.419 -12.850 1.00 85.44 82 ASN A O 1
ATOM 667 N N . ASP A 1 83 ? 3.088 6.524 -14.614 1.00 84.62 83 ASP A N 1
ATOM 668 C CA . ASP A 1 83 ? 3.945 7.425 -13.832 1.00 84.62 83 ASP A CA 1
ATOM 669 C C . ASP A 1 83 ? 3.187 8.477 -13.008 1.00 84.62 83 ASP A C 1
ATOM 671 O O . ASP A 1 83 ? 3.797 9.128 -12.160 1.00 84.62 83 ASP A O 1
ATOM 675 N N . SER A 1 84 ? 1.871 8.599 -13.189 1.00 85.44 84 SER A N 1
ATOM 676 C CA . SER A 1 84 ? 1.025 9.529 -12.445 1.00 85.44 84 SER A CA 1
ATOM 677 C C . SER A 1 84 ? 1.037 9.249 -10.942 1.00 85.44 84 SER A C 1
ATOM 679 O O . SER A 1 84 ? 1.209 8.114 -10.474 1.00 85.44 84 SER A O 1
ATOM 681 N N . LEU A 1 85 ? 0.836 10.312 -10.168 1.00 82.38 85 LEU A N 1
ATOM 682 C CA . LEU A 1 85 ? 0.746 10.260 -8.717 1.00 82.38 85 LEU A CA 1
ATOM 683 C C . LEU A 1 85 ? -0.615 9.710 -8.271 1.00 82.38 85 LEU A C 1
ATOM 685 O O . LEU A 1 85 ? -1.625 9.857 -8.952 1.00 82.38 85 LEU A O 1
ATOM 689 N N . ILE A 1 86 ? -0.654 9.096 -7.087 1.00 79.81 86 ILE A N 1
ATOM 690 C CA . ILE A 1 86 ? -1.918 8.737 -6.428 1.00 79.81 86 ILE A CA 1
ATOM 691 C C . ILE A 1 86 ? -2.482 10.010 -5.801 1.00 79.81 86 ILE A C 1
ATOM 693 O O . ILE A 1 86 ? -2.232 10.280 -4.633 1.00 79.81 86 ILE A O 1
ATOM 697 N N . GLU A 1 87 ? -3.194 10.824 -6.566 1.00 77.50 87 GLU A N 1
ATOM 698 C CA . GLU A 1 87 ? -3.792 12.053 -6.047 1.00 77.50 87 GLU A CA 1
ATOM 699 C C . GLU A 1 87 ? -5.195 11.794 -5.503 1.00 77.50 87 GLU A C 1
ATOM 701 O O . GLU A 1 87 ? -6.051 11.203 -6.164 1.00 77.50 87 GLU A O 1
ATOM 706 N N . PHE A 1 88 ? -5.434 12.247 -4.274 1.00 69.69 88 PHE A N 1
ATOM 707 C CA . PHE A 1 88 ? -6.738 12.156 -3.633 1.00 69.69 88 PHE A CA 1
ATOM 708 C C . PHE A 1 88 ? -7.329 13.550 -3.424 1.00 69.69 88 PHE A C 1
ATOM 710 O O . PHE A 1 88 ? -6.785 14.355 -2.661 1.00 69.69 88 PHE A O 1
ATOM 717 N N . ASN A 1 89 ? -8.477 13.808 -4.050 1.00 68.12 89 ASN A N 1
ATOM 718 C CA . ASN A 1 89 ? -9.254 15.018 -3.839 1.00 68.12 89 ASN A CA 1
ATOM 719 C C . ASN A 1 89 ? -10.291 14.777 -2.734 1.00 68.12 89 ASN A C 1
ATOM 721 O O . ASN A 1 89 ? -11.357 14.194 -2.935 1.00 68.12 89 ASN A O 1
ATOM 725 N N . SER A 1 90 ? -9.985 15.281 -1.539 1.00 62.91 90 SER A N 1
ATOM 726 C CA . SER A 1 90 ? -10.858 15.144 -0.371 1.00 62.91 90 SER A CA 1
ATOM 727 C C . SER A 1 90 ? -12.185 15.892 -0.485 1.00 62.91 90 SER A C 1
ATOM 729 O O . SER A 1 90 ? -13.134 15.502 0.190 1.00 62.91 90 SER A O 1
ATOM 731 N N . LYS A 1 91 ? -12.273 16.939 -1.317 1.00 64.44 91 LYS A N 1
ATOM 732 C CA . LYS A 1 91 ? -13.512 17.712 -1.517 1.00 64.44 91 LYS A CA 1
ATOM 733 C C . LYS A 1 91 ? -14.500 16.974 -2.408 1.00 64.44 91 LYS A C 1
ATOM 735 O O . LYS A 1 91 ? -15.701 17.040 -2.180 1.00 64.44 91 LYS A O 1
ATOM 740 N N . GLU A 1 92 ? -13.984 16.277 -3.410 1.00 62.47 92 GLU A N 1
ATOM 741 C CA . GLU A 1 92 ? -14.783 15.514 -4.371 1.00 62.47 92 GLU A CA 1
ATOM 742 C C . GLU A 1 92 ? -14.965 14.052 -3.950 1.00 62.47 92 GLU A C 1
ATOM 744 O O . GLU A 1 92 ? -15.670 13.305 -4.623 1.00 62.47 92 GLU A O 1
ATOM 749 N N . HIS A 1 93 ? -14.350 13.640 -2.832 1.00 62.19 93 HIS A N 1
ATOM 750 C CA . HIS A 1 93 ? -14.282 12.242 -2.399 1.00 62.19 93 HIS A CA 1
ATOM 751 C C . HIS A 1 93 ? -13.767 11.306 -3.509 1.00 62.19 93 HIS A C 1
ATOM 753 O O . HIS A 1 93 ? -14.111 10.124 -3.550 1.00 62.19 93 HIS A O 1
ATOM 759 N N . SER A 1 94 ? -12.931 11.837 -4.403 1.00 57.91 94 SER A N 1
ATOM 760 C CA . SER A 1 94 ? -12.471 11.177 -5.619 1.00 57.91 94 SER A CA 1
ATOM 761 C C . SER A 1 94 ? -10.958 10.969 -5.578 1.00 57.91 94 SER A C 1
ATOM 763 O O . SER A 1 94 ? -10.194 11.746 -5.001 1.00 57.91 94 SER A O 1
ATOM 765 N N . LEU A 1 95 ? -10.517 9.869 -6.177 1.00 63.03 95 LEU A N 1
ATOM 766 C CA . LEU A 1 95 ? -9.134 9.708 -6.607 1.00 63.03 95 LEU A CA 1
ATOM 767 C C . LEU A 1 95 ? -9.076 10.266 -8.035 1.00 63.03 95 LEU A C 1
ATOM 769 O O . LEU A 1 95 ? -9.964 9.942 -8.824 1.00 63.03 95 LEU A O 1
ATOM 773 N N . ASN A 1 96 ? -8.113 11.135 -8.346 1.00 54.94 96 ASN A N 1
ATOM 774 C CA . ASN A 1 96 ? -8.026 11.730 -9.683 1.00 54.94 96 ASN A CA 1
ATOM 775 C C . ASN A 1 96 ? -7.731 10.655 -10.753 1.00 54.94 96 ASN A C 1
ATOM 777 O O . ASN A 1 96 ? -6.818 9.847 -10.589 1.00 54.94 96 ASN A O 1
ATOM 781 N N . ASP A 1 97 ? -8.500 10.753 -11.841 1.00 58.22 97 ASP A N 1
ATOM 782 C CA . ASP A 1 97 ? -8.263 10.348 -13.237 1.00 58.22 97 ASP A CA 1
ATOM 783 C C . ASP A 1 97 ? -8.065 8.865 -13.640 1.00 58.22 97 ASP A C 1
ATOM 785 O O . ASP A 1 97 ? -7.763 7.981 -12.834 1.00 58.22 97 ASP A O 1
ATOM 789 N N . ASP A 1 98 ? -8.240 8.623 -14.951 1.00 59.00 98 ASP A N 1
ATOM 790 C CA . ASP A 1 98 ? -8.211 7.345 -15.707 1.00 59.00 98 ASP A CA 1
ATOM 791 C C . ASP A 1 98 ? -7.000 6.418 -15.436 1.00 59.00 98 ASP A C 1
ATOM 793 O O . ASP A 1 98 ? -6.994 5.232 -15.800 1.00 59.00 98 ASP A O 1
ATOM 797 N N . ASP A 1 99 ? -5.959 6.951 -14.801 1.00 69.00 99 ASP A N 1
ATOM 798 C CA . ASP A 1 99 ? -4.679 6.291 -14.560 1.00 69.00 99 ASP A CA 1
ATOM 799 C C . ASP A 1 99 ? -4.559 5.646 -13.179 1.00 69.00 99 ASP A C 1
ATOM 801 O O . ASP A 1 99 ? -3.621 4.881 -12.925 1.00 69.00 99 ASP A O 1
ATOM 805 N N . LEU A 1 100 ? -5.517 5.886 -12.287 1.00 78.25 100 LEU A N 1
ATOM 806 C CA . LEU A 1 100 ? -5.553 5.242 -10.987 1.00 78.25 100 LEU A CA 1
ATOM 807 C C . LEU A 1 100 ? -6.394 3.962 -11.036 1.00 78.25 100 LEU A C 1
ATOM 809 O O . LEU A 1 100 ? -7.521 3.924 -11.523 1.00 78.25 100 LEU A O 1
ATOM 813 N N . THR A 1 101 ? -5.849 2.875 -10.494 1.00 80.25 101 THR A N 1
ATOM 814 C CA . THR A 1 101 ? -6.537 1.585 -10.452 1.00 80.25 101 THR A CA 1
ATOM 815 C C . THR A 1 101 ? -6.945 1.248 -9.023 1.00 80.25 101 THR A C 1
ATOM 817 O O . THR A 1 101 ? -6.098 1.084 -8.142 1.00 80.25 101 THR A O 1
ATOM 820 N N . VAL A 1 102 ? -8.254 1.087 -8.810 1.00 86.12 102 VAL A N 1
ATOM 821 C CA . VAL A 1 102 ? -8.832 0.528 -7.581 1.00 86.12 102 VAL A CA 1
ATOM 822 C C . VAL A 1 102 ? -9.348 -0.875 -7.874 1.00 86.12 102 VAL A C 1
ATOM 824 O O . VAL A 1 102 ? -10.249 -1.062 -8.690 1.00 86.12 102 VAL A O 1
ATOM 827 N N . VAL A 1 103 ? -8.788 -1.875 -7.197 1.00 85.88 103 VAL A N 1
ATOM 828 C CA . VAL A 1 103 ? -9.169 -3.282 -7.364 1.00 85.88 103 VAL A CA 1
ATOM 829 C C . VAL A 1 103 ? -9.744 -3.804 -6.059 1.00 85.88 103 VAL A C 1
ATOM 831 O O . VAL A 1 103 ? -9.040 -3.851 -5.050 1.00 85.88 103 VAL A O 1
ATOM 834 N N . LYS A 1 104 ? -11.004 -4.248 -6.081 1.00 89.56 104 LYS A N 1
ATOM 835 C CA . LYS A 1 104 ? -11.550 -5.080 -5.004 1.00 89.56 104 LYS A CA 1
ATOM 836 C C . LYS A 1 104 ? -10.977 -6.489 -5.144 1.00 89.56 104 LYS A C 1
ATOM 838 O O . LYS A 1 104 ? -11.141 -7.126 -6.183 1.00 89.56 104 LYS A O 1
ATOM 843 N N . LEU A 1 105 ? -10.277 -6.959 -4.120 1.00 88.44 105 LEU A N 1
ATOM 844 C CA . LEU A 1 105 ? -9.627 -8.262 -4.137 1.00 88.44 105 LEU A CA 1
ATOM 845 C C . LEU A 1 105 ? -10.622 -9.373 -3.802 1.00 88.44 105 LEU A C 1
ATOM 847 O O . LEU A 1 105 ? -11.523 -9.200 -2.981 1.00 88.44 105 LEU A O 1
ATOM 851 N N . LYS A 1 106 ? -10.428 -10.548 -4.405 1.00 87.44 106 LYS A N 1
ATOM 852 C CA . LYS A 1 106 ? -11.287 -11.708 -4.166 1.00 87.44 106 LYS A CA 1
ATOM 853 C C . LYS A 1 106 ? -10.705 -12.583 -3.072 1.00 87.44 106 LYS A C 1
ATOM 855 O O . LYS A 1 106 ? -9.584 -13.078 -3.201 1.00 87.44 106 LYS A O 1
ATOM 860 N N . GLN A 1 107 ? -11.467 -12.789 -2.002 1.00 86.88 107 GLN A N 1
ATOM 861 C CA . GLN A 1 107 ? -11.073 -13.708 -0.942 1.00 86.88 107 GLN A CA 1
ATOM 862 C C . GLN A 1 107 ? -11.062 -15.142 -1.482 1.00 86.88 107 GLN A C 1
ATOM 864 O O . GLN A 1 107 ? -12.086 -15.658 -1.923 1.00 86.88 107 GLN A O 1
ATOM 869 N N . ASN A 1 108 ? -9.901 -15.791 -1.421 1.00 83.81 108 ASN A N 1
ATOM 870 C CA . ASN A 1 108 ? -9.729 -17.183 -1.830 1.00 83.81 108 ASN A CA 1
ATOM 871 C C . ASN A 1 108 ? -9.781 -18.131 -0.627 1.00 83.81 108 ASN A C 1
ATOM 873 O O . ASN A 1 108 ? -10.382 -19.197 -0.706 1.00 83.81 108 ASN A O 1
ATOM 877 N N . ILE A 1 109 ? -9.109 -17.776 0.476 1.00 82.12 109 ILE A N 1
ATOM 878 C CA . ILE A 1 109 ? -9.023 -18.610 1.684 1.00 82.12 109 ILE A CA 1
ATOM 879 C C . ILE A 1 109 ? -9.132 -17.720 2.921 1.00 82.12 109 ILE A C 1
ATOM 881 O O . ILE A 1 109 ? -8.435 -16.710 3.019 1.00 82.12 109 ILE A O 1
ATOM 885 N N . PHE A 1 110 ? -9.941 -18.157 3.887 1.00 86.88 110 PHE A N 1
ATOM 886 C CA . PHE A 1 110 ? -9.935 -17.659 5.258 1.00 86.88 110 PHE A CA 1
ATOM 887 C C . PHE A 1 110 ? -9.824 -18.834 6.234 1.00 86.88 110 PHE A C 1
ATOM 889 O O . PHE A 1 110 ? -10.686 -19.714 6.259 1.00 86.88 110 PHE A O 1
ATOM 896 N N . LYS A 1 111 ? -8.736 -18.883 7.012 1.00 85.88 111 LYS A N 1
ATOM 897 C CA . LYS A 1 111 ? -8.517 -19.915 8.039 1.00 85.88 111 LYS A CA 1
ATOM 898 C C . LYS A 1 111 ? -7.630 -19.370 9.151 1.00 85.88 111 LYS A C 1
ATOM 900 O O . LYS A 1 111 ? -6.557 -18.851 8.867 1.00 85.88 111 LYS A O 1
ATOM 905 N N . ASN A 1 112 ? -8.040 -19.539 10.408 1.00 85.88 112 ASN A N 1
ATOM 906 C CA . ASN A 1 112 ? -7.274 -19.124 11.593 1.00 85.88 112 ASN A CA 1
ATOM 907 C C . ASN A 1 112 ? -6.798 -17.657 11.523 1.00 85.88 112 ASN A C 1
ATOM 909 O O . ASN A 1 112 ? -5.616 -17.390 11.719 1.00 85.88 112 ASN A O 1
ATOM 913 N N . ASN A 1 113 ? -7.697 -16.721 11.188 1.00 85.06 113 ASN A N 1
ATOM 914 C CA . ASN A 1 113 ? -7.400 -15.288 11.004 1.00 85.06 113 ASN A CA 1
ATOM 915 C C . ASN A 1 113 ? -6.391 -14.959 9.893 1.00 85.06 113 ASN A C 1
ATOM 917 O O . ASN A 1 113 ? -5.934 -13.821 9.797 1.00 85.06 113 ASN A O 1
ATOM 921 N N . LYS A 1 114 ? -6.056 -15.934 9.044 1.00 89.56 114 LYS A N 1
ATOM 922 C CA . LYS A 1 114 ? -5.247 -15.728 7.847 1.00 89.56 114 LYS A CA 1
ATOM 923 C C . LYS A 1 114 ? -6.169 -15.551 6.656 1.00 89.56 114 LYS A C 1
ATOM 925 O O . LYS A 1 114 ? -6.992 -16.428 6.375 1.00 89.56 114 LYS A O 1
ATOM 930 N N . TYR A 1 115 ? -5.991 -14.446 5.952 1.00 89.62 115 TYR A N 1
ATOM 931 C CA . TYR A 1 115 ? -6.707 -14.125 4.733 1.00 89.62 115 TYR A CA 1
ATOM 932 C C . TYR A 1 115 ? -5.763 -14.268 3.550 1.00 89.62 115 TYR A C 1
ATOM 934 O O . TYR A 1 115 ? -4.626 -13.793 3.579 1.00 89.62 115 TYR A O 1
ATOM 942 N N . LYS A 1 116 ? -6.246 -14.904 2.488 1.00 89.38 116 LYS A N 1
ATOM 943 C CA . LYS A 1 116 ? -5.551 -14.981 1.207 1.00 89.38 116 LYS A CA 1
ATOM 944 C C . LYS A 1 116 ? -6.477 -14.465 0.126 1.00 89.38 116 LYS A C 1
ATOM 946 O O . LYS A 1 116 ? -7.562 -15.015 -0.069 1.00 89.38 116 LYS A O 1
ATOM 951 N N . TYR A 1 117 ? -6.007 -13.461 -0.594 1.00 86.81 117 TYR A N 1
ATOM 952 C CA . TYR A 1 117 ? -6.730 -12.811 -1.670 1.00 86.81 117 TYR A CA 1
ATOM 953 C C . TYR A 1 117 ? -6.048 -13.070 -3.002 1.00 86.81 117 TYR A C 1
ATOM 955 O O . TYR A 1 117 ? -4.843 -12.855 -3.144 1.00 86.81 117 TYR A O 1
ATOM 963 N N . GLY A 1 118 ? -6.829 -13.535 -3.970 1.00 81.06 118 GLY A N 1
ATOM 964 C CA . GLY A 1 118 ? -6.417 -13.607 -5.363 1.00 81.06 118 GLY A CA 1
ATOM 965 C C . GLY A 1 118 ? -6.739 -12.309 -6.085 1.00 81.06 118 GLY A C 1
ATOM 966 O O . GLY A 1 118 ? -7.701 -11.609 -5.754 1.00 81.06 118 GLY A O 1
ATOM 967 N N . ILE A 1 119 ? -5.941 -12.017 -7.101 1.00 75.88 119 ILE A N 1
ATOM 968 C CA . ILE A 1 119 ? -6.218 -10.945 -8.042 1.00 75.88 119 ILE A CA 1
ATOM 969 C C . ILE A 1 119 ? -6.736 -11.610 -9.321 1.00 75.88 119 ILE A C 1
ATOM 971 O O . ILE A 1 119 ? -6.034 -12.412 -9.930 1.00 75.88 119 ILE A O 1
ATOM 975 N N . GLU A 1 120 ? -7.988 -11.329 -9.699 1.00 63.25 120 GLU A N 1
ATOM 976 C CA . GLU A 1 120 ? -8.654 -12.027 -10.815 1.00 63.25 120 GLU A CA 1
ATOM 977 C C . GLU A 1 120 ? -7.991 -11.775 -12.176 1.00 63.25 120 GLU A C 1
ATOM 979 O O . GLU A 1 120 ? -8.063 -12.622 -13.064 1.00 63.25 120 GLU A O 1
ATOM 984 N N . LYS A 1 121 ? -7.348 -10.616 -12.350 1.00 66.00 121 LYS A N 1
ATOM 985 C CA . LYS A 1 121 ? -6.611 -10.244 -13.562 1.00 66.00 121 LYS A CA 1
ATOM 986 C C . LYS A 1 121 ? -5.228 -9.766 -13.170 1.00 66.00 121 LYS A C 1
ATOM 988 O O . LYS A 1 121 ? -5.103 -8.970 -12.247 1.00 66.00 121 LYS A O 1
ATOM 993 N N . GLU A 1 122 ? -4.204 -10.223 -13.876 1.00 64.81 122 GLU A N 1
ATOM 994 C CA . GLU A 1 122 ? -2.839 -9.774 -13.612 1.00 64.81 122 GLU A CA 1
ATOM 995 C C . GLU A 1 122 ? -2.727 -8.256 -13.679 1.00 64.81 122 GLU A C 1
ATOM 997 O O . GLU A 1 122 ? -3.240 -7.615 -14.602 1.00 64.81 122 GLU A O 1
ATOM 1002 N N . LEU A 1 123 ? -2.061 -7.689 -12.675 1.00 75.56 123 LEU A N 1
ATOM 1003 C CA . LEU A 1 123 ? -1.888 -6.253 -12.562 1.00 75.56 123 LEU A CA 1
ATOM 1004 C C . LEU A 1 123 ? -0.513 -5.889 -13.078 1.00 75.56 123 LEU A C 1
ATOM 1006 O O . LEU A 1 123 ? 0.510 -6.187 -12.458 1.00 75.56 123 LEU A O 1
ATOM 1010 N N . ASN A 1 124 ? -0.542 -5.231 -14.228 1.00 79.25 124 ASN A N 1
ATOM 1011 C CA . ASN A 1 124 ? 0.610 -4.578 -14.803 1.00 79.25 124 ASN A CA 1
ATOM 1012 C C . ASN A 1 124 ? 0.461 -3.071 -14.627 1.00 79.25 124 ASN A C 1
ATOM 1014 O O . ASN A 1 124 ? -0.644 -2.529 -14.735 1.00 79.25 124 ASN A O 1
ATOM 1018 N N . TYR A 1 125 ? 1.586 -2.416 -14.398 1.00 85.94 125 TYR A N 1
ATOM 1019 C CA . TYR A 1 125 ? 1.715 -0.968 -14.458 1.00 85.94 125 TYR A CA 1
ATOM 1020 C C . TYR A 1 125 ? 2.849 -0.620 -15.422 1.00 85.94 125 TYR A C 1
ATOM 1022 O O . TYR A 1 125 ? 3.643 -1.484 -15.805 1.00 85.94 125 TYR A O 1
ATOM 1030 N N . TYR A 1 126 ? 2.885 0.628 -15.863 1.00 86.50 126 TYR A N 1
ATOM 1031 C CA . TYR A 1 126 ? 3.709 1.055 -16.984 1.00 86.50 126 TYR A CA 1
ATOM 1032 C C . TYR A 1 126 ? 4.506 2.309 -16.630 1.00 86.50 126 TYR A C 1
ATOM 1034 O O . TYR A 1 126 ? 4.149 3.034 -15.707 1.00 86.50 126 TYR A O 1
ATOM 1042 N N . SER A 1 127 ? 5.593 2.562 -17.352 1.00 85.75 127 SER A N 1
ATOM 1043 C CA . SER A 1 127 ? 6.388 3.781 -17.190 1.00 85.75 127 SER A CA 1
ATOM 1044 C C . SER A 1 127 ? 6.995 4.219 -18.518 1.00 85.75 127 SER A C 1
ATOM 1046 O O . SER A 1 127 ? 7.321 3.389 -19.370 1.00 85.75 127 SER A O 1
ATOM 1048 N N . ASN A 1 128 ? 7.164 5.528 -18.672 1.00 86.31 128 ASN A N 1
ATOM 1049 C CA . ASN A 1 128 ? 7.937 6.171 -19.732 1.00 86.31 128 ASN A CA 1
ATOM 1050 C C . ASN A 1 128 ? 9.262 6.762 -19.226 1.00 86.31 128 ASN A C 1
ATOM 1052 O O . ASN A 1 128 ? 9.946 7.458 -19.978 1.00 86.31 128 ASN A O 1
ATOM 1056 N N . SER A 1 129 ? 9.638 6.474 -17.976 1.00 85.88 129 SER A N 1
ATOM 1057 C CA . SER A 1 129 ? 10.956 6.800 -17.430 1.00 85.88 129 SER A CA 1
ATOM 1058 C C . SER A 1 129 ? 12.080 6.189 -18.274 1.00 85.88 129 SER A C 1
ATOM 1060 O O . SER A 1 129 ? 11.909 5.140 -18.882 1.00 85.88 129 SER A O 1
ATOM 1062 N N . GLU A 1 130 ? 13.261 6.813 -18.282 1.00 85.69 130 GLU A N 1
ATOM 1063 C CA . GLU A 1 130 ? 14.460 6.224 -18.907 1.00 85.69 130 GLU A CA 1
ATOM 1064 C C . GLU A 1 130 ? 15.031 5.045 -18.097 1.00 85.69 130 GLU A C 1
ATOM 1066 O O . GLU A 1 130 ? 15.913 4.319 -18.557 1.00 85.69 130 GLU A O 1
ATOM 1071 N N . SER A 1 131 ? 14.578 4.873 -16.854 1.00 86.12 131 SER A N 1
ATOM 1072 C CA . SER A 1 131 ? 15.030 3.798 -15.980 1.00 86.12 131 SER A CA 1
ATOM 1073 C C . SER A 1 131 ? 14.255 2.509 -16.249 1.00 86.12 131 SER A C 1
ATOM 1075 O O . SER A 1 131 ? 13.042 2.457 -16.081 1.00 86.12 131 SER A O 1
ATOM 1077 N N . GLU A 1 132 ? 14.982 1.416 -16.497 1.00 86.75 132 GLU A N 1
ATOM 1078 C CA . GLU A 1 132 ? 14.412 0.060 -16.506 1.00 86.75 132 GLU A CA 1
ATOM 1079 C C . GLU A 1 132 ? 13.941 -0.416 -15.113 1.00 86.75 132 GLU A C 1
ATOM 1081 O O . GLU A 1 132 ? 13.395 -1.511 -14.995 1.00 86.75 132 GLU A O 1
ATOM 1086 N N . TYR A 1 133 ? 14.179 0.363 -14.053 1.00 89.31 133 TYR A N 1
ATOM 1087 C CA . TYR A 1 133 ? 13.715 0.091 -12.690 1.00 89.31 133 TYR A CA 1
ATOM 1088 C C . TYR A 1 133 ? 12.662 1.103 -12.260 1.00 89.31 133 TYR A C 1
ATOM 1090 O O . TYR A 1 133 ? 12.826 2.299 -12.508 1.00 89.31 133 TYR A O 1
ATOM 1098 N N . ASP A 1 134 ? 11.671 0.627 -11.514 1.00 91.19 134 ASP A N 1
ATOM 1099 C CA . ASP A 1 134 ? 10.605 1.452 -10.950 1.00 91.19 134 ASP A CA 1
ATOM 1100 C C . ASP A 1 134 ? 10.396 1.157 -9.462 1.00 91.19 134 ASP A C 1
ATOM 1102 O O . ASP A 1 134 ? 10.608 0.032 -8.992 1.00 91.19 134 ASP A O 1
ATOM 1106 N N . ILE A 1 135 ? 9.960 2.184 -8.730 1.00 92.31 135 ILE A N 1
ATOM 1107 C CA . ILE A 1 135 ? 9.486 2.075 -7.354 1.00 92.31 135 ILE A CA 1
ATOM 1108 C C . ILE A 1 135 ? 8.032 2.549 -7.284 1.00 92.31 135 ILE A C 1
ATOM 1110 O O . ILE A 1 135 ? 7.737 3.711 -7.552 1.00 92.31 135 ILE A O 1
ATOM 1114 N N . ARG A 1 136 ? 7.120 1.662 -6.869 1.00 92.06 136 ARG A N 1
ATOM 1115 C CA . ARG A 1 136 ? 5.676 1.939 -6.900 1.00 92.06 136 ARG A CA 1
ATOM 1116 C C . ARG A 1 136 ? 4.992 1.601 -5.577 1.00 92.06 136 ARG A C 1
ATOM 1118 O O . ARG A 1 136 ? 5.133 0.473 -5.089 1.00 92.06 136 ARG A O 1
ATOM 1125 N N . PRO A 1 137 ? 4.243 2.537 -4.969 1.00 94.31 137 PRO A N 1
ATOM 1126 C CA . PRO A 1 137 ? 3.407 2.233 -3.819 1.00 94.31 137 PRO A CA 1
ATOM 1127 C C . PRO A 1 137 ? 2.072 1.606 -4.250 1.00 94.31 137 PRO A C 1
ATOM 1129 O O . PRO A 1 137 ? 1.356 2.137 -5.094 1.00 94.31 137 PRO A O 1
ATOM 1132 N N . PHE A 1 138 ? 1.717 0.504 -3.596 1.00 93.75 138 PHE A N 1
ATOM 1133 C CA . PHE A 1 138 ? 0.401 -0.127 -3.622 1.00 93.75 138 PHE A CA 1
ATOM 1134 C C . PHE A 1 138 ? -0.220 0.035 -2.238 1.00 93.75 138 PHE A C 1
ATOM 1136 O O . PHE A 1 138 ? 0.358 -0.385 -1.231 1.00 93.75 138 PHE A O 1
ATOM 1143 N N . ILE A 1 139 ? -1.383 0.665 -2.170 1.00 95.38 139 ILE A N 1
ATOM 1144 C CA . ILE A 1 139 ? -2.084 0.940 -0.919 1.00 95.38 139 ILE A CA 1
ATOM 1145 C C . ILE A 1 139 ? -3.134 -0.147 -0.725 1.00 95.38 139 ILE A C 1
ATOM 1147 O O . ILE A 1 139 ? -3.983 -0.355 -1.587 1.00 95.38 139 ILE A O 1
ATOM 1151 N N . ILE A 1 140 ? -3.058 -0.848 0.401 1.00 95.81 140 ILE A N 1
ATOM 1152 C CA . ILE A 1 140 ? -4.001 -1.893 0.791 1.00 95.81 140 ILE A CA 1
ATOM 1153 C C . ILE A 1 140 ? -4.906 -1.329 1.876 1.00 95.81 140 ILE A C 1
ATOM 1155 O O . ILE A 1 140 ? -4.427 -0.897 2.928 1.00 95.81 140 ILE A O 1
ATOM 1159 N N . VAL A 1 141 ? -6.208 -1.364 1.620 1.00 96.12 141 VAL A N 1
ATOM 1160 C CA . VAL A 1 141 ? -7.243 -0.916 2.551 1.00 96.12 141 VAL A CA 1
ATOM 1161 C C . VAL A 1 141 ? -8.152 -2.097 2.853 1.00 96.12 141 VAL A C 1
ATOM 1163 O O . VAL A 1 141 ? -8.676 -2.729 1.937 1.00 96.12 141 VAL A O 1
ATOM 1166 N N . VAL A 1 142 ? -8.310 -2.415 4.134 1.00 96.06 142 VAL A N 1
ATOM 1167 C CA . VAL A 1 142 ? -9.125 -3.536 4.616 1.00 96.06 142 VAL A CA 1
ATOM 1168 C C . VAL A 1 142 ? -10.291 -2.977 5.417 1.00 96.06 142 VAL A C 1
ATOM 1170 O O . VAL A 1 142 ? -10.075 -2.358 6.457 1.00 96.06 142 VAL A O 1
ATOM 1173 N N . PHE A 1 143 ? -11.512 -3.216 4.959 1.00 94.19 143 PHE A N 1
ATOM 1174 C CA . PHE A 1 143 ? -12.739 -2.894 5.677 1.00 94.19 143 PHE A CA 1
ATOM 1175 C C . PHE A 1 143 ? -13.289 -4.162 6.329 1.00 94.19 143 PHE A C 1
ATOM 1177 O O . PHE A 1 143 ? -13.826 -5.046 5.660 1.00 94.19 143 PHE A O 1
ATOM 1184 N N . GLY A 1 144 ? -13.122 -4.258 7.645 1.00 88.44 144 GLY A N 1
ATOM 1185 C CA . GLY A 1 144 ? -13.831 -5.222 8.479 1.00 88.44 144 GLY A CA 1
ATOM 1186 C C . GLY A 1 144 ? -15.164 -4.665 8.975 1.00 88.44 144 GLY A C 1
ATOM 1187 O O . GLY A 1 144 ? -15.469 -3.492 8.780 1.00 88.44 144 GLY A O 1
ATOM 1188 N N . GLU A 1 145 ? -15.941 -5.486 9.683 1.00 80.50 145 GLU A N 1
ATOM 1189 C CA . GLU A 1 145 ? -17.274 -5.100 10.192 1.00 80.50 145 GLU A CA 1
ATOM 1190 C C . GLU A 1 145 ? -17.256 -3.825 11.053 1.00 80.50 145 GLU A C 1
ATOM 1192 O O . GLU A 1 145 ? -18.180 -3.022 11.007 1.00 80.50 145 GLU A O 1
ATOM 1197 N N . VAL A 1 146 ? -16.200 -3.648 11.855 1.00 79.00 146 VAL A N 1
ATOM 1198 C CA . VAL A 1 146 ? -16.009 -2.502 12.766 1.00 79.00 146 VAL A CA 1
ATOM 1199 C C . VAL A 1 146 ? -14.542 -2.067 12.834 1.00 79.00 146 VAL A C 1
ATOM 1201 O O . VAL A 1 146 ? -14.082 -1.529 13.844 1.00 79.00 146 VAL A O 1
ATOM 1204 N N . SER A 1 147 ? -13.757 -2.386 11.806 1.00 87.19 147 SER A N 1
ATOM 1205 C CA . SER A 1 147 ? -12.329 -2.078 11.782 1.00 87.19 147 SER A CA 1
ATOM 1206 C C . SER A 1 147 ? -11.847 -1.699 10.396 1.00 87.19 147 SER A C 1
ATOM 1208 O O . SER A 1 147 ? -12.346 -2.166 9.378 1.00 87.19 147 SER A O 1
ATOM 1210 N N . LEU A 1 148 ? -10.838 -0.838 10.385 1.00 94.44 148 LEU A N 1
ATOM 1211 C CA . LEU A 1 148 ? -10.113 -0.429 9.195 1.00 94.44 148 LEU A CA 1
ATOM 1212 C C . LEU A 1 148 ? -8.677 -0.909 9.333 1.00 94.44 148 LEU A C 1
ATOM 1214 O O . LEU A 1 148 ? -8.080 -0.718 10.391 1.00 94.44 148 LEU A O 1
ATOM 1218 N N . GLY A 1 149 ? -8.126 -1.505 8.286 1.00 96.12 149 GLY A N 1
ATOM 1219 C CA . GLY A 1 149 ? -6.703 -1.783 8.146 1.00 96.12 149 GLY A CA 1
ATOM 1220 C C . GLY A 1 149 ? -6.131 -0.953 7.005 1.00 96.12 149 GLY A C 1
ATOM 1221 O O . GLY A 1 149 ? -6.772 -0.807 5.966 1.00 96.12 149 GLY A O 1
ATOM 1222 N N . PHE A 1 150 ? -4.926 -0.420 7.191 1.00 97.38 150 PHE A N 1
ATOM 1223 C CA . PHE A 1 150 ? -4.229 0.351 6.166 1.00 97.38 150 PHE A CA 1
ATOM 1224 C C . PHE A 1 150 ? -2.773 -0.099 6.078 1.00 97.38 150 PHE A C 1
ATOM 1226 O O . PHE A 1 150 ? -2.053 -0.127 7.081 1.00 97.38 150 PHE A O 1
ATOM 1233 N N . ALA A 1 151 ? -2.320 -0.432 4.874 1.00 97.50 151 ALA A N 1
ATOM 1234 C CA . ALA A 1 151 ? -0.932 -0.773 4.613 1.00 97.50 151 ALA A CA 1
ATOM 1235 C C . ALA A 1 151 ? -0.455 -0.196 3.281 1.00 97.50 151 ALA A C 1
ATOM 1237 O O . ALA A 1 151 ? -1.228 0.038 2.356 1.00 97.50 151 ALA A O 1
ATOM 1238 N N . THR A 1 152 ? 0.852 -0.004 3.176 1.00 96.94 152 THR A N 1
ATOM 1239 C CA . THR A 1 152 ? 1.530 0.353 1.937 1.00 96.94 152 THR A CA 1
ATOM 1240 C C . THR A 1 152 ? 2.557 -0.720 1.617 1.00 96.94 152 THR A C 1
ATOM 1242 O O . THR A 1 152 ? 3.460 -1.007 2.406 1.00 96.94 152 THR A O 1
ATOM 1245 N N . VAL A 1 153 ? 2.412 -1.309 0.437 1.00 95.31 153 VAL A N 1
ATOM 1246 C CA . VAL A 1 153 ? 3.378 -2.207 -0.181 1.00 95.31 153 VAL A CA 1
ATOM 1247 C C . VAL A 1 153 ? 4.127 -1.402 -1.235 1.00 95.31 153 VAL A C 1
ATOM 1249 O O . VAL A 1 153 ? 3.582 -1.087 -2.283 1.00 95.31 153 VAL A O 1
ATOM 1252 N N . THR A 1 154 ? 5.374 -1.039 -0.961 1.00 94.38 154 THR A N 1
ATOM 1253 C CA . THR A 1 154 ? 6.245 -0.395 -1.949 1.00 94.38 154 THR A CA 1
ATOM 1254 C C . THR A 1 154 ? 7.019 -1.471 -2.698 1.00 94.38 154 THR A C 1
ATOM 1256 O O . THR A 1 154 ? 7.883 -2.119 -2.099 1.00 94.38 154 THR A O 1
ATOM 1259 N N . LEU A 1 155 ? 6.708 -1.665 -3.979 1.00 92.06 155 LEU A N 1
ATOM 1260 C CA . LEU A 1 155 ? 7.447 -2.572 -4.852 1.00 92.06 155 LEU A CA 1
ATOM 1261 C C . LEU A 1 155 ? 8.633 -1.851 -5.483 1.00 92.06 155 LEU A C 1
ATOM 1263 O O . LEU A 1 155 ? 8.497 -0.715 -5.926 1.00 92.06 155 LEU A O 1
ATOM 1267 N N . ILE A 1 156 ? 9.769 -2.537 -5.545 1.00 91.50 156 ILE A N 1
ATOM 1268 C CA . ILE A 1 156 ? 10.908 -2.198 -6.394 1.00 91.50 156 ILE A CA 1
ATOM 1269 C C . ILE A 1 156 ? 10.981 -3.279 -7.452 1.00 91.50 156 ILE A C 1
ATOM 1271 O O . ILE A 1 156 ? 11.086 -4.469 -7.128 1.00 91.50 156 ILE A O 1
ATOM 1275 N N . ASN A 1 157 ? 10.909 -2.856 -8.704 1.00 88.56 157 ASN A N 1
ATOM 1276 C CA . ASN A 1 157 ? 10.769 -3.763 -9.821 1.00 88.56 157 ASN A CA 1
ATOM 1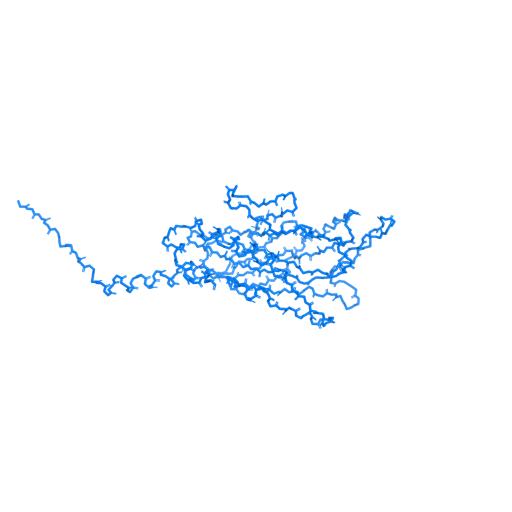277 C C . ASN A 1 157 ? 11.727 -3.423 -10.954 1.00 88.56 157 ASN A C 1
ATOM 1279 O O . ASN A 1 157 ? 12.211 -2.296 -11.059 1.00 88.56 157 ASN A O 1
ATOM 1283 N N . LYS A 1 158 ? 11.953 -4.413 -11.812 1.00 86.56 158 LYS A N 1
ATOM 1284 C CA . LYS A 1 158 ? 12.643 -4.258 -13.085 1.00 86.56 158 LYS A CA 1
ATOM 1285 C C . LYS A 1 158 ? 11.646 -4.507 -14.212 1.00 86.56 158 LYS A C 1
ATOM 1287 O O . LYS A 1 158 ? 10.791 -5.384 -14.102 1.00 86.56 158 LYS A O 1
ATOM 1292 N N . SER A 1 159 ? 11.765 -3.725 -15.275 1.00 84.00 159 SER A N 1
ATOM 1293 C CA . SER A 1 159 ? 10.930 -3.794 -16.467 1.00 84.00 159 SER A CA 1
ATOM 1294 C C . SER A 1 159 ? 10.879 -5.229 -16.985 1.00 84.00 159 SER A C 1
ATOM 1296 O O . SER A 1 159 ? 11.911 -5.825 -17.292 1.00 84.00 159 SER A O 1
ATOM 1298 N N . SER A 1 160 ? 9.670 -5.777 -17.076 1.00 76.12 160 SER A N 1
ATOM 1299 C CA . SER A 1 160 ? 9.412 -7.094 -17.652 1.00 76.12 160 SER A CA 1
ATOM 1300 C C . SER A 1 160 ? 9.108 -7.008 -19.145 1.00 76.12 160 SER A C 1
ATOM 1302 O O . SER A 1 160 ? 9.226 -8.003 -19.846 1.00 76.12 160 SER A O 1
ATOM 1304 N N . SER A 1 161 ? 8.758 -5.828 -19.661 1.00 73.25 161 SER A N 1
ATOM 1305 C CA . SER A 1 161 ? 8.654 -5.595 -21.102 1.00 73.25 161 SER A CA 1
ATOM 1306 C C . SER A 1 161 ? 9.173 -4.225 -21.501 1.00 73.25 161 SER A C 1
ATOM 1308 O O . SER A 1 161 ? 8.920 -3.261 -20.782 1.00 73.25 161 SER A O 1
ATOM 1310 N N . THR A 1 162 ? 9.838 -4.128 -22.647 1.00 70.81 162 THR A N 1
ATOM 1311 C CA . THR A 1 162 ? 10.337 -2.876 -23.218 1.00 70.81 162 THR A CA 1
ATOM 1312 C C . THR A 1 162 ? 9.771 -2.658 -24.614 1.00 70.81 162 THR A C 1
ATOM 1314 O O . THR A 1 162 ? 9.839 -3.549 -25.460 1.00 70.81 162 THR A O 1
ATOM 1317 N N . ALA A 1 163 ? 9.218 -1.474 -24.871 1.00 68.00 163 ALA A N 1
ATOM 1318 C CA . ALA A 1 163 ? 8.898 -1.041 -26.228 1.00 68.00 163 ALA A CA 1
ATOM 1319 C C . ALA A 1 163 ? 10.122 -0.327 -26.812 1.00 68.00 163 ALA A C 1
ATOM 1321 O O . ALA A 1 163 ? 10.597 0.663 -26.251 1.00 68.00 163 ALA A O 1
ATOM 1322 N N . ASN A 1 164 ? 10.662 -0.833 -27.920 1.00 62.19 164 ASN A N 1
ATOM 1323 C CA . ASN A 1 164 ? 11.737 -0.146 -28.630 1.00 62.19 164 ASN A CA 1
ATOM 1324 C C . ASN A 1 164 ? 11.177 0.923 -29.587 1.00 62.19 164 ASN A C 1
ATOM 1326 O O . ASN A 1 164 ? 9.983 0.961 -29.882 1.00 62.19 164 ASN A O 1
ATOM 1330 N N . SER A 1 165 ? 12.050 1.798 -30.096 1.00 55.69 165 SER A N 1
ATOM 1331 C CA . SER A 1 165 ? 11.694 2.931 -30.971 1.00 55.69 165 SER A CA 1
ATOM 1332 C C . SER A 1 165 ? 10.953 2.545 -32.257 1.00 55.69 165 SER A C 1
ATOM 1334 O O . SER A 1 165 ? 10.390 3.409 -32.921 1.00 55.69 165 SER A O 1
ATOM 1336 N N . ASN A 1 166 ? 10.953 1.257 -32.608 1.00 52.94 166 ASN A N 1
ATOM 1337 C CA . ASN A 1 166 ? 10.306 0.710 -33.796 1.00 52.94 166 ASN A CA 1
ATOM 1338 C C . ASN A 1 166 ? 8.949 0.054 -33.473 1.00 52.94 166 ASN A C 1
ATOM 1340 O O . ASN A 1 166 ? 8.366 -0.594 -34.339 1.00 52.94 166 ASN A O 1
ATOM 1344 N N . GLY A 1 167 ? 8.458 0.180 -32.234 1.00 53.97 167 GLY A N 1
ATOM 1345 C CA . GLY A 1 167 ? 7.190 -0.398 -31.783 1.00 53.97 167 GLY A CA 1
ATOM 1346 C C . GLY A 1 167 ? 7.238 -1.905 -31.510 1.00 53.97 167 GLY A C 1
ATOM 1347 O O . GLY A 1 167 ? 6.197 -2.497 -31.225 1.00 53.97 167 GLY A O 1
ATOM 1348 N N . PHE A 1 168 ? 8.415 -2.542 -31.572 1.00 49.72 168 PHE A N 1
ATOM 1349 C CA . PHE A 1 168 ? 8.560 -3.931 -31.142 1.00 49.72 168 PHE A CA 1
ATOM 1350 C C . PHE A 1 168 ? 8.624 -3.985 -29.624 1.00 49.72 168 PHE A C 1
ATOM 1352 O O . PHE A 1 168 ? 9.337 -3.209 -28.985 1.00 49.72 168 PHE A O 1
ATOM 1359 N N . ILE A 1 169 ? 7.878 -4.930 -29.064 1.00 61.88 169 ILE A N 1
ATOM 1360 C CA . ILE A 1 169 ? 7.790 -5.111 -27.627 1.00 61.88 169 ILE A CA 1
ATOM 1361 C C . ILE A 1 169 ? 8.533 -6.390 -27.267 1.00 61.88 169 ILE A C 1
ATOM 1363 O O . ILE A 1 169 ? 8.098 -7.491 -27.606 1.00 61.88 169 ILE A O 1
ATOM 1367 N N . GLU A 1 170 ? 9.669 -6.235 -26.599 1.00 59.69 170 GLU A N 1
ATOM 1368 C CA . GLU A 1 170 ? 10.411 -7.348 -26.020 1.00 59.69 170 GLU A CA 1
ATOM 1369 C C . GLU A 1 170 ? 9.866 -7.610 -24.620 1.00 59.69 170 GLU A C 1
ATOM 1371 O O . GLU A 1 170 ? 9.672 -6.689 -23.832 1.00 59.69 170 GLU A O 1
ATOM 1376 N N . GLY A 1 171 ? 9.572 -8.869 -24.314 1.00 60.84 171 GLY A N 1
ATOM 1377 C CA . GLY A 1 171 ? 9.024 -9.277 -23.030 1.00 60.84 171 GLY A CA 1
ATOM 1378 C C . GLY A 1 171 ? 9.871 -10.378 -22.404 1.00 60.84 171 GLY A C 1
ATOM 1379 O O . GLY A 1 171 ? 10.095 -11.410 -23.030 1.00 60.84 171 GLY A O 1
ATOM 1380 N N . ILE A 1 172 ? 10.300 -10.189 -21.158 1.00 61.59 172 ILE A N 1
ATOM 1381 C CA . ILE A 1 172 ? 10.985 -11.194 -20.342 1.00 61.59 172 ILE A CA 1
ATOM 1382 C C . ILE A 1 172 ? 10.039 -11.634 -19.231 1.00 61.59 172 ILE A C 1
ATOM 1384 O O . ILE A 1 172 ? 9.813 -10.890 -18.277 1.00 61.59 172 ILE A O 1
ATOM 1388 N N . MET A 1 173 ? 9.511 -12.857 -19.325 1.00 59.25 173 MET A N 1
ATOM 1389 C CA . MET A 1 173 ? 8.623 -13.401 -18.298 1.00 59.25 173 MET A CA 1
ATOM 1390 C C . MET A 1 173 ? 9.287 -13.312 -16.900 1.00 59.25 173 MET A C 1
ATOM 1392 O O . MET A 1 173 ? 10.394 -13.833 -16.718 1.00 59.25 173 MET A O 1
ATOM 1396 N N . PRO A 1 174 ? 8.639 -12.673 -15.904 1.00 59.75 174 PRO A N 1
ATOM 1397 C CA . PRO A 1 174 ? 9.177 -12.482 -14.570 1.00 59.75 174 PRO A CA 1
ATOM 1398 C C . PRO A 1 174 ? 9.555 -13.822 -13.953 1.00 59.75 174 PRO A C 1
ATOM 1400 O O . PRO A 1 174 ? 8.783 -14.778 -14.006 1.00 59.75 174 PRO A O 1
ATOM 1403 N N . GLY A 1 175 ? 10.748 -13.900 -13.368 1.00 59.62 175 GLY A N 1
ATOM 1404 C CA . GLY A 1 175 ? 11.232 -15.137 -12.754 1.00 59.62 175 GLY A CA 1
ATOM 1405 C C . GLY A 1 175 ? 11.780 -16.184 -13.732 1.00 59.62 175 GLY A C 1
ATOM 1406 O O . GLY A 1 175 ? 12.132 -17.270 -13.281 1.00 59.62 175 GLY A O 1
ATOM 1407 N N . THR A 1 176 ? 11.888 -15.885 -15.033 1.00 59.38 176 THR A N 1
ATOM 1408 C CA . THR A 1 176 ? 12.509 -16.778 -16.033 1.00 59.38 176 THR A CA 1
ATOM 1409 C C . THR A 1 176 ? 13.852 -16.240 -16.538 1.00 59.38 176 THR A C 1
ATOM 1411 O O . THR A 1 176 ? 14.124 -15.045 -16.450 1.00 59.38 176 THR A O 1
ATOM 1414 N N . GLY A 1 177 ? 14.706 -17.127 -17.058 1.00 60.94 177 GLY A N 1
ATOM 1415 C CA . GLY A 1 177 ? 16.056 -16.794 -17.530 1.00 60.94 177 GLY A CA 1
ATOM 1416 C C . GLY A 1 177 ? 17.161 -17.100 -16.512 1.00 60.94 177 GLY A C 1
ATOM 1417 O O . GLY A 1 177 ? 16.921 -17.702 -15.466 1.00 60.94 177 GLY A O 1
ATOM 1418 N N . VAL A 1 178 ? 18.398 -16.713 -16.836 1.00 52.34 178 VAL A N 1
ATOM 1419 C CA . VAL A 1 178 ? 19.563 -16.887 -15.952 1.00 52.34 178 VAL A CA 1
ATOM 1420 C C . VAL A 1 178 ? 19.621 -15.706 -14.980 1.00 52.34 178 VAL A C 1
ATOM 1422 O O . VAL A 1 178 ? 19.747 -14.568 -15.418 1.00 52.34 178 VAL A O 1
ATOM 1425 N N . ASN A 1 179 ? 19.537 -15.976 -13.672 1.00 58.97 179 ASN A N 1
ATOM 1426 C CA . ASN A 1 179 ? 19.486 -14.972 -12.594 1.00 58.97 179 ASN A CA 1
ATOM 1427 C C . ASN A 1 179 ? 18.371 -13.919 -12.773 1.00 58.97 179 ASN A C 1
ATOM 1429 O O . ASN A 1 179 ? 18.661 -12.726 -12.894 1.00 58.97 179 ASN A O 1
ATOM 1433 N N . PRO A 1 180 ? 17.090 -14.335 -12.789 1.00 70.19 180 PRO A N 1
ATOM 1434 C CA . PRO A 1 180 ? 15.982 -13.408 -12.966 1.00 70.19 180 PRO A CA 1
ATOM 1435 C C . PRO A 1 180 ? 15.915 -12.394 -11.822 1.00 70.19 180 PRO A C 1
ATOM 1437 O O . PRO A 1 180 ? 16.110 -12.739 -10.651 1.00 70.19 180 PRO A O 1
ATOM 1440 N N . PHE A 1 181 ? 15.578 -11.148 -12.162 1.00 74.19 181 PHE A N 1
ATOM 1441 C CA . PHE A 1 181 ? 15.316 -10.124 -11.157 1.00 74.19 181 PHE A CA 1
ATOM 1442 C C . PHE A 1 181 ? 14.147 -10.565 -10.268 1.00 74.19 181 PHE A C 1
ATOM 1444 O O . PHE A 1 181 ? 13.106 -10.995 -10.773 1.00 74.19 181 PHE A O 1
ATOM 1451 N N . GLN A 1 182 ? 14.315 -10.469 -8.948 1.00 78.31 182 GLN A N 1
ATOM 1452 C CA . GLN A 1 182 ? 13.255 -10.789 -7.993 1.00 78.31 182 GLN A CA 1
ATOM 1453 C C . GLN A 1 182 ? 12.713 -9.486 -7.407 1.00 78.31 182 GLN A C 1
ATOM 1455 O O . GLN A 1 182 ? 13.439 -8.831 -6.649 1.00 78.31 182 GLN A O 1
ATOM 1460 N N . PRO A 1 183 ? 11.452 -9.121 -7.711 1.00 83.12 183 PRO A N 1
ATOM 1461 C CA . PRO A 1 183 ? 10.835 -7.924 -7.164 1.00 83.12 183 PRO A CA 1
ATOM 1462 C C . PRO A 1 183 ? 10.933 -7.895 -5.643 1.00 83.12 183 PRO A C 1
ATOM 1464 O O . PRO A 1 183 ? 10.647 -8.882 -4.959 1.00 83.12 183 PRO A O 1
ATOM 1467 N N . GLN A 1 184 ? 11.331 -6.744 -5.115 1.00 87.75 184 GLN A N 1
ATOM 1468 C CA . GLN A 1 184 ? 11.434 -6.527 -3.679 1.00 87.75 184 GLN A CA 1
ATOM 1469 C C . GLN A 1 184 ? 10.244 -5.713 -3.205 1.00 87.75 184 GLN A C 1
ATOM 1471 O O . GLN A 1 184 ? 9.799 -4.790 -3.880 1.00 87.75 184 GLN A O 1
ATOM 1476 N N . ALA A 1 185 ? 9.738 -6.034 -2.020 1.00 90.44 185 ALA A N 1
ATOM 1477 C CA . ALA A 1 185 ? 8.565 -5.377 -1.469 1.00 90.44 185 ALA A CA 1
ATOM 1478 C C . ALA A 1 185 ? 8.824 -4.925 -0.034 1.00 90.44 185 ALA A C 1
ATOM 1480 O O . ALA A 1 185 ? 8.955 -5.753 0.874 1.00 90.44 185 ALA A O 1
ATOM 1481 N N . ARG A 1 186 ? 8.821 -3.610 0.195 1.00 93.88 186 ARG A N 1
ATOM 1482 C CA . ARG A 1 186 ? 8.703 -3.059 1.549 1.00 93.88 186 ARG A CA 1
ATOM 1483 C C . ARG A 1 186 ? 7.231 -3.035 1.932 1.00 93.88 186 ARG A C 1
ATOM 1485 O O . ARG A 1 186 ? 6.423 -2.437 1.233 1.00 93.88 186 ARG A O 1
ATOM 1492 N N . LYS A 1 187 ? 6.897 -3.639 3.069 1.00 95.44 187 LYS A N 1
ATOM 1493 C CA . LYS A 1 187 ? 5.530 -3.700 3.596 1.00 95.44 187 LYS A CA 1
ATOM 1494 C C . LYS A 1 187 ? 5.481 -2.883 4.876 1.00 95.44 187 LYS A C 1
ATOM 1496 O O . LYS A 1 187 ? 6.196 -3.199 5.823 1.00 95.44 187 LYS A O 1
ATOM 1501 N N . LEU A 1 188 ? 4.670 -1.837 4.892 1.00 96.38 188 LEU A N 1
ATOM 1502 C CA . LEU A 1 188 ? 4.465 -0.998 6.065 1.00 96.38 188 LEU A CA 1
ATOM 1503 C C . LEU A 1 188 ? 2.982 -0.980 6.402 1.00 96.38 188 LEU A C 1
ATOM 1505 O O . LEU A 1 188 ? 2.152 -0.708 5.540 1.00 96.38 188 LEU A O 1
ATOM 1509 N N . VAL A 1 189 ? 2.657 -1.267 7.653 1.00 96.31 189 VAL A N 1
ATOM 1510 C CA . VAL A 1 189 ? 1.290 -1.228 8.172 1.00 96.31 189 VAL A CA 1
ATOM 1511 C C . VAL A 1 189 ? 1.163 0.044 8.990 1.00 96.31 189 VAL A C 1
ATOM 1513 O O . VAL A 1 189 ? 2.044 0.326 9.797 1.00 96.31 189 VAL A O 1
ATOM 1516 N N . TRP A 1 190 ? 0.112 0.825 8.740 1.00 95.62 190 TRP A N 1
ATOM 1517 C CA . TRP A 1 190 ? -0.062 2.164 9.312 1.00 95.62 190 TRP A CA 1
ATOM 1518 C C . TRP A 1 190 ? 1.202 3.048 9.220 1.00 95.62 190 TRP A C 1
ATOM 1520 O O . TRP A 1 190 ? 1.662 3.572 10.234 1.00 95.62 190 TRP A O 1
ATOM 1530 N N . PRO A 1 191 ? 1.785 3.226 8.016 1.00 95.25 191 PRO A N 1
ATOM 1531 C CA . PRO A 1 191 ? 3.068 3.905 7.866 1.00 95.25 191 PRO A CA 1
ATOM 1532 C C . PRO A 1 191 ? 3.041 5.364 8.332 1.00 95.25 191 PRO A C 1
ATOM 1534 O O . PRO A 1 191 ? 2.064 6.093 8.107 1.00 95.25 191 PRO A O 1
ATOM 1537 N N . THR A 1 192 ? 4.162 5.819 8.892 1.00 95.31 192 THR A N 1
ATOM 1538 C CA . THR A 1 192 ? 4.461 7.247 9.077 1.00 95.31 192 THR A CA 1
ATOM 1539 C C . THR A 1 192 ? 5.145 7.833 7.837 1.00 95.31 192 THR A C 1
ATOM 1541 O O . THR A 1 192 ? 5.679 7.105 6.995 1.00 95.31 192 THR A O 1
ATOM 1544 N N . GLY A 1 193 ? 5.188 9.165 7.727 1.00 94.06 193 GLY A N 1
ATOM 1545 C CA . GLY A 1 193 ? 5.941 9.826 6.654 1.00 94.06 193 GLY A CA 1
ATOM 1546 C C . GLY A 1 193 ? 7.428 9.458 6.672 1.00 94.06 193 GLY A C 1
ATOM 1547 O O . GLY A 1 193 ? 8.021 9.206 5.624 1.00 94.06 193 GLY A O 1
ATOM 1548 N N . LYS A 1 194 ? 8.016 9.321 7.867 1.00 94.00 194 LYS A N 1
ATOM 1549 C CA . LYS A 1 194 ? 9.408 8.884 8.043 1.00 94.00 194 LYS A CA 1
ATOM 1550 C C . LYS A 1 194 ? 9.639 7.470 7.506 1.00 94.00 194 LYS A C 1
ATOM 1552 O O . LYS A 1 194 ? 10.657 7.234 6.854 1.00 94.00 194 LYS A O 1
ATOM 1557 N N . ASP A 1 195 ? 8.702 6.552 7.742 1.00 94.56 195 ASP A N 1
ATOM 1558 C CA . ASP A 1 195 ? 8.806 5.177 7.238 1.00 94.56 195 ASP A CA 1
ATOM 1559 C C . ASP A 1 195 ? 8.783 5.138 5.708 1.00 94.56 195 ASP A C 1
ATOM 1561 O O . ASP A 1 195 ? 9.577 4.422 5.091 1.00 94.56 195 ASP A O 1
ATOM 1565 N N . LEU A 1 196 ? 7.902 5.936 5.094 1.00 94.75 196 LEU A N 1
ATOM 1566 C CA . LEU A 1 196 ? 7.728 5.996 3.641 1.00 94.75 196 LEU A CA 1
ATOM 1567 C C . LEU A 1 196 ? 8.916 6.664 2.936 1.00 94.75 196 LEU A C 1
ATOM 1569 O O . LEU A 1 196 ? 9.372 6.152 1.908 1.00 94.75 196 LEU A O 1
ATOM 1573 N N . LEU A 1 197 ? 9.462 7.741 3.515 1.00 95.12 197 LEU A N 1
ATOM 1574 C CA . LEU A 1 197 ? 10.612 8.484 2.976 1.00 95.12 197 LEU A CA 1
ATOM 1575 C C . LEU A 1 197 ? 11.946 7.746 3.128 1.00 95.12 197 LEU A C 1
ATOM 1577 O O . LEU A 1 197 ? 12.943 8.172 2.541 1.00 95.12 197 LEU A O 1
ATOM 1581 N N . ARG A 1 198 ? 11.998 6.664 3.914 1.00 94.31 198 ARG A N 1
ATOM 1582 C CA . ARG A 1 198 ? 13.225 5.887 4.098 1.00 94.31 198 ARG A CA 1
ATOM 1583 C C . ARG A 1 198 ? 13.690 5.304 2.763 1.00 94.31 198 ARG A C 1
ATOM 1585 O O . ARG A 1 198 ? 12.920 4.632 2.078 1.00 94.31 198 ARG A O 1
ATOM 1592 N N . THR A 1 199 ? 14.965 5.510 2.449 1.00 93.19 199 THR A N 1
ATOM 1593 C CA . THR A 1 199 ? 15.624 4.913 1.286 1.00 93.19 199 THR A CA 1
ATOM 1594 C C . THR A 1 199 ? 15.622 3.390 1.377 1.00 93.19 199 THR A C 1
ATOM 1596 O O . THR A 1 199 ? 15.921 2.811 2.427 1.00 93.19 199 THR A O 1
ATOM 1599 N N . LEU A 1 200 ? 15.313 2.745 0.260 1.00 90.62 200 LEU A N 1
ATOM 1600 C CA . LEU A 1 200 ? 15.300 1.305 0.091 1.00 90.62 200 LEU A CA 1
ATOM 1601 C C . LEU A 1 200 ? 16.487 0.875 -0.754 1.00 90.62 200 LEU A C 1
ATOM 1603 O O . LEU A 1 200 ? 16.613 1.294 -1.899 1.00 90.62 200 LEU A O 1
ATOM 1607 N N . LYS A 1 201 ? 17.343 0.023 -0.195 1.00 88.94 201 LYS A N 1
ATOM 1608 C CA . LYS A 1 201 ? 18.438 -0.584 -0.944 1.00 88.94 201 LYS A CA 1
ATOM 1609 C C . LYS A 1 201 ? 17.957 -1.896 -1.552 1.00 88.94 201 LYS A C 1
ATOM 1611 O O . LYS A 1 201 ? 17.543 -2.793 -0.821 1.00 88.94 201 LYS A O 1
ATOM 1616 N N . GLU A 1 202 ? 18.009 -1.991 -2.871 1.00 87.62 202 GLU A N 1
ATOM 1617 C CA . GLU A 1 202 ? 17.697 -3.205 -3.615 1.00 87.62 202 GLU A CA 1
ATOM 1618 C C . GLU A 1 202 ? 18.933 -4.132 -3.574 1.00 87.62 202 GLU A C 1
ATOM 1620 O O . GLU A 1 202 ? 20.026 -3.707 -3.958 1.00 87.62 202 GLU A O 1
ATOM 1625 N N . PRO A 1 203 ? 18.822 -5.354 -3.025 1.00 83.69 203 PRO A N 1
ATOM 1626 C CA . PRO A 1 203 ? 19.960 -6.223 -2.740 1.00 83.69 203 PRO A CA 1
ATOM 1627 C C . PRO A 1 203 ? 20.642 -6.815 -3.980 1.00 83.69 203 PRO A C 1
ATOM 1629 O O . PRO A 1 203 ? 21.843 -7.070 -3.913 1.00 83.69 203 PRO A O 1
ATOM 1632 N N . GLN A 1 204 ? 19.927 -7.040 -5.088 1.00 83.25 204 GLN A N 1
ATOM 1633 C CA . GLN A 1 204 ? 20.476 -7.688 -6.286 1.00 83.25 204 GLN A CA 1
ATOM 1634 C C . GLN A 1 204 ? 21.415 -6.762 -7.068 1.00 83.25 204 GLN A C 1
ATOM 1636 O O . GLN A 1 204 ? 22.437 -7.207 -7.584 1.00 83.25 204 GLN A O 1
ATOM 1641 N N . THR A 1 205 ? 21.093 -5.471 -7.134 1.00 85.19 205 THR A N 1
ATOM 1642 C CA . THR A 1 205 ? 21.843 -4.448 -7.881 1.00 85.19 205 THR A CA 1
ATOM 1643 C C . THR A 1 205 ? 22.593 -3.472 -6.975 1.00 85.19 205 THR A C 1
ATOM 1645 O O . THR A 1 205 ? 23.444 -2.719 -7.446 1.00 85.19 205 THR A O 1
ATOM 1648 N N . GLY A 1 206 ? 22.264 -3.428 -5.681 1.00 86.19 206 GLY A N 1
ATOM 1649 C CA . GLY A 1 206 ? 22.793 -2.454 -4.724 1.00 86.19 206 GLY A CA 1
ATOM 1650 C C . GLY A 1 206 ? 22.224 -1.039 -4.882 1.00 86.19 206 GLY A C 1
ATOM 1651 O O . GLY A 1 206 ? 22.609 -0.151 -4.112 1.00 86.19 206 GLY A O 1
ATOM 1652 N N . ARG A 1 207 ? 21.319 -0.818 -5.848 1.00 88.81 207 ARG A N 1
ATOM 1653 C CA . ARG A 1 207 ? 20.702 0.485 -6.123 1.00 88.81 207 ARG A CA 1
ATOM 1654 C C . ARG A 1 207 ? 19.822 0.934 -4.965 1.00 88.81 207 ARG A C 1
ATOM 1656 O O . ARG A 1 207 ? 19.282 0.128 -4.210 1.00 88.81 207 ARG A O 1
ATOM 1663 N N . SER A 1 208 ? 19.692 2.246 -4.823 1.00 91.88 208 SER A N 1
ATOM 1664 C CA . SER A 1 208 ? 18.868 2.866 -3.791 1.00 91.88 208 SER A CA 1
ATOM 1665 C C . SER A 1 208 ? 17.667 3.550 -4.423 1.00 91.88 208 SER A C 1
ATOM 1667 O O . SER A 1 208 ? 17.821 4.326 -5.359 1.00 91.88 208 SER A O 1
ATOM 1669 N N . PHE A 1 209 ? 16.489 3.276 -3.879 1.00 92.75 209 PHE A N 1
ATOM 1670 C CA . PHE A 1 209 ? 15.213 3.811 -4.330 1.00 92.75 209 PHE A CA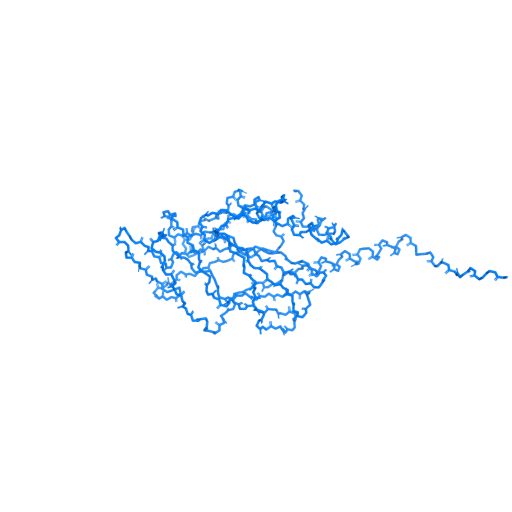 1
ATOM 1671 C C . PHE A 1 209 ? 14.533 4.556 -3.187 1.00 92.75 209 PHE A C 1
ATOM 1673 O O . PHE A 1 209 ? 14.697 4.212 -2.013 1.00 92.75 209 PHE A O 1
ATOM 1680 N N . ARG A 1 210 ? 13.757 5.582 -3.512 1.00 93.69 210 ARG A N 1
ATOM 1681 C CA . ARG A 1 210 ? 13.016 6.378 -2.534 1.00 93.69 210 ARG A CA 1
ATOM 1682 C C . ARG A 1 210 ? 11.737 6.892 -3.185 1.00 93.69 210 ARG A C 1
ATOM 1684 O O . ARG A 1 210 ? 11.745 7.182 -4.371 1.00 93.69 210 ARG A O 1
ATOM 1691 N N . LEU A 1 211 ? 10.666 6.980 -2.397 1.00 93.44 211 LEU A N 1
ATOM 1692 C CA . LEU A 1 211 ? 9.440 7.661 -2.809 1.00 93.44 211 LEU A CA 1
ATOM 1693 C C . LEU A 1 211 ? 9.627 9.173 -2.697 1.00 93.44 211 LEU A C 1
ATOM 1695 O O . LEU A 1 211 ? 10.176 9.658 -1.697 1.00 93.44 211 LEU A O 1
ATOM 1699 N N . ASP A 1 212 ? 9.126 9.902 -3.685 1.00 91.94 212 ASP A N 1
ATOM 1700 C CA . ASP A 1 212 ? 9.149 11.358 -3.661 1.00 91.94 212 ASP A CA 1
ATOM 1701 C C . ASP A 1 212 ? 8.256 11.904 -2.549 1.00 91.94 212 ASP A C 1
ATOM 1703 O O . ASP A 1 212 ? 7.287 11.270 -2.120 1.00 91.94 212 ASP A O 1
ATOM 1707 N N . LYS A 1 213 ? 8.586 13.102 -2.059 1.00 93.06 213 LYS A N 1
ATOM 1708 C CA . LYS A 1 213 ? 7.846 13.721 -0.952 1.00 93.06 213 LYS A CA 1
ATOM 1709 C C . LYS A 1 213 ? 6.357 13.856 -1.282 1.00 93.06 213 LYS A C 1
ATOM 1711 O O . LYS A 1 213 ? 5.527 13.525 -0.448 1.00 93.06 213 LYS A O 1
ATOM 1716 N N . GLU A 1 214 ? 6.042 14.260 -2.505 1.00 92.19 214 GLU A N 1
ATOM 1717 C CA . GLU A 1 214 ? 4.668 14.416 -2.978 1.00 92.19 214 GLU A CA 1
ATOM 1718 C C . GLU A 1 214 ? 3.892 13.089 -2.977 1.00 92.19 214 GLU A C 1
ATOM 1720 O O . GLU A 1 214 ? 2.772 13.026 -2.474 1.00 92.19 214 GLU A O 1
ATOM 1725 N N . GLN A 1 215 ? 4.517 11.988 -3.421 1.00 90.94 215 GLN A N 1
ATOM 1726 C CA . GLN A 1 215 ? 3.930 10.646 -3.315 1.00 90.94 215 GLN A CA 1
ATOM 1727 C C . GLN A 1 215 ? 3.645 10.264 -1.857 1.00 90.94 215 GLN A C 1
ATOM 1729 O O . GLN A 1 215 ? 2.597 9.689 -1.557 1.00 90.94 215 GLN A O 1
ATOM 1734 N N . VAL A 1 216 ? 4.570 10.572 -0.942 1.00 94.50 216 VAL A N 1
ATOM 1735 C CA . VAL A 1 216 ? 4.388 10.302 0.491 1.00 94.50 216 VAL A CA 1
ATOM 1736 C C . VAL A 1 216 ? 3.238 11.123 1.067 1.00 94.50 216 VAL A C 1
ATOM 1738 O O . VAL A 1 216 ? 2.377 10.555 1.742 1.00 94.50 216 VAL A O 1
ATOM 1741 N N . ASP A 1 217 ? 3.194 12.423 0.785 1.00 93.12 217 ASP A N 1
ATOM 1742 C CA . ASP A 1 217 ? 2.154 13.329 1.280 1.00 93.12 217 ASP A CA 1
ATOM 1743 C C . ASP A 1 217 ? 0.765 12.870 0.804 1.00 93.12 217 ASP A C 1
ATOM 1745 O O . ASP A 1 217 ? -0.176 12.788 1.598 1.00 93.12 217 ASP A O 1
ATOM 1749 N N . ASN A 1 218 ? 0.663 12.433 -0.450 1.00 91.38 218 ASN A N 1
ATOM 1750 C CA . ASN A 1 218 ? -0.549 11.857 -1.020 1.00 91.38 218 ASN A CA 1
ATOM 1751 C C . ASN A 1 2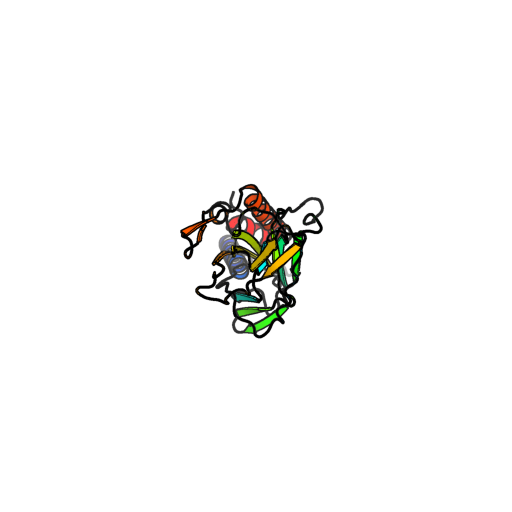18 ? -1.010 10.562 -0.322 1.00 91.38 218 ASN A C 1
ATOM 1753 O O . ASN A 1 218 ? -2.184 10.436 0.040 1.00 91.38 218 ASN A O 1
ATOM 1757 N N . ILE A 1 219 ? -0.096 9.624 -0.039 1.00 93.69 219 ILE A N 1
ATOM 1758 C CA . ILE A 1 219 ? -0.415 8.400 0.725 1.00 93.69 219 ILE A CA 1
ATOM 1759 C C . ILE A 1 219 ? -0.915 8.755 2.133 1.00 93.69 219 ILE A C 1
ATOM 1761 O O . ILE A 1 219 ? -1.879 8.160 2.628 1.00 93.69 219 ILE A O 1
ATOM 1765 N N . LEU A 1 220 ? -0.277 9.728 2.792 1.00 94.19 220 LEU A N 1
ATOM 1766 C CA . LEU A 1 220 ? -0.668 10.172 4.131 1.00 94.19 220 LEU A CA 1
ATOM 1767 C C . LEU A 1 220 ? -2.031 10.876 4.132 1.00 94.19 220 LEU A C 1
ATOM 1769 O O . LEU A 1 220 ? -2.815 10.668 5.061 1.00 94.19 220 LEU A O 1
ATOM 1773 N N . ASN A 1 221 ? -2.339 11.661 3.099 1.00 92.12 221 ASN A N 1
ATOM 1774 C CA . ASN A 1 221 ? -3.648 12.289 2.924 1.00 92.12 221 ASN A CA 1
ATOM 1775 C C . ASN A 1 221 ? -4.747 11.241 2.730 1.00 92.12 221 ASN A C 1
ATOM 1777 O O . ASN A 1 221 ? -5.785 11.316 3.392 1.00 92.12 221 ASN A O 1
ATOM 1781 N N . LEU A 1 222 ? -4.493 10.210 1.921 1.00 91.75 222 LEU A N 1
ATOM 1782 C CA . LEU A 1 222 ? -5.434 9.106 1.740 1.00 91.75 222 LEU A CA 1
ATOM 1783 C C . LEU A 1 222 ? -5.639 8.304 3.039 1.00 91.75 222 LEU A C 1
ATOM 1785 O O . LEU A 1 222 ? -6.768 7.966 3.396 1.00 91.75 222 LEU A O 1
ATOM 1789 N N . LYS A 1 223 ? -4.565 8.061 3.803 1.00 93.94 223 LYS A N 1
ATOM 1790 C CA . LYS A 1 223 ? -4.650 7.448 5.141 1.00 93.94 223 LYS A CA 1
ATOM 1791 C C . LYS A 1 223 ? -5.559 8.262 6.069 1.00 93.94 223 LYS A C 1
ATOM 1793 O O . LYS A 1 223 ? -6.447 7.700 6.710 1.00 93.94 223 LYS A O 1
ATOM 1798 N N . LYS A 1 224 ? -5.359 9.586 6.129 1.00 92.88 224 LYS A N 1
ATOM 1799 C CA . LYS A 1 224 ? -6.193 10.506 6.925 1.00 92.88 224 LYS A CA 1
ATOM 1800 C C . LYS A 1 224 ? -7.655 10.456 6.489 1.00 92.88 224 LYS A C 1
ATOM 1802 O O . LYS A 1 224 ? -8.538 10.425 7.344 1.00 92.88 224 LYS A O 1
ATOM 1807 N N . TYR A 1 225 ? -7.900 10.415 5.182 1.00 90.75 225 TYR A N 1
ATOM 1808 C CA . TYR A 1 225 ? -9.241 10.318 4.622 1.00 90.75 225 TYR A CA 1
ATOM 1809 C C . TYR A 1 225 ? -9.986 9.073 5.109 1.00 90.75 225 TYR A C 1
ATOM 1811 O O . TYR A 1 225 ? -11.052 9.212 5.703 1.00 90.75 225 TYR A O 1
ATOM 1819 N N . PHE A 1 226 ? -9.409 7.876 4.958 1.00 91.81 226 PHE A N 1
ATOM 1820 C CA . PHE A 1 226 ? -10.086 6.648 5.389 1.00 91.81 226 PHE A CA 1
ATOM 1821 C C . PHE A 1 226 ? -10.369 6.617 6.893 1.00 91.81 226 PHE A C 1
ATOM 1823 O O . PHE A 1 226 ? -11.440 6.177 7.302 1.00 91.81 226 PHE A O 1
ATOM 1830 N N . VAL A 1 227 ? -9.458 7.132 7.726 1.00 91.56 227 VAL A N 1
ATOM 1831 C CA . VAL A 1 227 ? -9.703 7.229 9.175 1.00 91.56 227 VAL A CA 1
ATOM 1832 C C . VAL A 1 227 ? -10.856 8.187 9.489 1.00 91.56 227 VAL A C 1
ATOM 1834 O O . VAL A 1 227 ? -11.630 7.926 10.408 1.00 91.56 227 VAL A O 1
ATOM 1837 N N . ASN A 1 228 ? -11.003 9.274 8.728 1.00 89.75 228 ASN A N 1
ATOM 1838 C CA . ASN A 1 228 ? -12.095 10.234 8.901 1.00 89.75 228 ASN A CA 1
ATOM 1839 C C . ASN A 1 228 ? -13.473 9.690 8.494 1.00 89.75 228 ASN A C 1
ATOM 1841 O O . ASN A 1 228 ? -14.471 10.274 8.906 1.00 89.75 228 ASN A O 1
ATOM 1845 N N . LEU A 1 229 ? -13.540 8.602 7.719 1.00 87.00 229 LEU A N 1
ATOM 1846 C CA . LEU A 1 229 ? -14.804 7.955 7.347 1.00 87.00 229 LEU A CA 1
ATOM 1847 C C . LEU A 1 229 ? -15.387 7.073 8.460 1.00 87.00 229 LEU A C 1
ATOM 1849 O O . LEU A 1 229 ? -16.540 6.660 8.371 1.00 87.00 229 LEU A O 1
ATOM 1853 N N . LEU A 1 230 ? -14.599 6.750 9.486 1.00 87.00 230 LEU A N 1
ATOM 1854 C CA . LEU A 1 230 ? -15.034 5.884 10.579 1.00 87.00 230 LEU A CA 1
ATOM 1855 C C . LEU A 1 230 ? -15.899 6.634 11.592 1.00 87.00 230 LEU A C 1
ATOM 1857 O O . LEU A 1 230 ? -15.861 7.862 11.688 1.00 87.00 230 LEU A O 1
ATOM 1861 N N . GLU A 1 231 ? -16.627 5.874 12.415 1.00 87.38 231 GLU A N 1
ATOM 1862 C CA . GLU A 1 231 ? -17.377 6.440 13.536 1.00 87.38 231 GLU A CA 1
ATOM 1863 C C . GLU A 1 231 ? -16.472 7.318 14.426 1.00 87.38 231 GLU A C 1
ATOM 1865 O O . GLU A 1 231 ? -15.318 6.950 14.676 1.00 87.38 231 GLU A O 1
ATOM 1870 N N . PRO A 1 232 ? -16.960 8.463 14.947 1.00 87.88 232 PRO A N 1
ATOM 1871 C CA . PRO A 1 232 ? -16.114 9.457 15.617 1.00 87.88 232 PRO A CA 1
ATOM 1872 C C . PRO A 1 232 ? -15.264 8.916 16.775 1.00 87.88 232 PRO A C 1
ATOM 1874 O O . PRO A 1 232 ? -14.123 9.339 16.970 1.00 87.88 232 PRO A O 1
ATOM 1877 N N . ASN A 1 233 ? -15.802 7.967 17.541 1.00 85.38 233 ASN A N 1
ATOM 1878 C CA . ASN A 1 233 ? -15.102 7.279 18.626 1.00 85.38 233 ASN A CA 1
ATOM 1879 C C . ASN A 1 233 ? -13.930 6.424 18.111 1.00 85.38 233 ASN A C 1
ATOM 1881 O O . ASN A 1 233 ? -12.846 6.486 18.689 1.00 85.38 233 ASN A O 1
ATOM 1885 N N . ILE A 1 234 ? -14.118 5.670 17.026 1.00 86.62 234 ILE A N 1
ATOM 1886 C CA . ILE A 1 234 ? -13.084 4.833 16.400 1.00 86.62 234 ILE A CA 1
ATOM 1887 C C . ILE A 1 234 ? -12.048 5.721 15.705 1.00 86.62 234 ILE A C 1
ATOM 1889 O O . ILE A 1 234 ? -10.846 5.563 15.926 1.00 86.62 234 ILE A O 1
ATOM 1893 N N . ALA A 1 235 ? -12.509 6.705 14.927 1.00 88.88 235 ALA A N 1
ATOM 1894 C CA . ALA A 1 235 ? -11.659 7.663 14.229 1.00 88.88 235 ALA A CA 1
ATOM 1895 C C . ALA A 1 235 ? -10.731 8.404 15.199 1.00 88.88 235 ALA A C 1
ATOM 1897 O O . ALA A 1 235 ? -9.547 8.568 14.912 1.00 88.88 235 ALA A O 1
ATOM 1898 N N . LYS A 1 236 ? -11.238 8.816 16.371 1.00 89.81 236 LYS A N 1
ATOM 1899 C CA . LYS A 1 236 ? -10.426 9.455 17.416 1.00 89.81 236 LYS A CA 1
ATOM 1900 C C . LYS A 1 236 ? -9.280 8.553 17.880 1.00 89.81 236 LYS A C 1
ATOM 1902 O O . LYS A 1 236 ? -8.143 9.009 17.925 1.00 89.81 236 LYS A O 1
ATOM 1907 N N . VAL A 1 237 ? -9.564 7.284 18.177 1.00 90.25 237 VAL A N 1
ATOM 1908 C CA . VAL A 1 237 ? -8.544 6.323 18.631 1.00 90.25 237 VAL A CA 1
ATOM 1909 C C . VAL A 1 237 ? -7.477 6.095 17.562 1.00 90.25 237 VAL A C 1
ATOM 1911 O O . VAL A 1 237 ? -6.290 6.127 17.869 1.00 90.25 237 VAL A O 1
ATOM 1914 N N . LEU A 1 238 ? -7.879 5.903 16.303 1.00 89.38 238 LEU A N 1
ATOM 1915 C CA . LEU A 1 238 ? -6.921 5.666 15.219 1.00 89.38 238 LEU A CA 1
ATOM 1916 C C . LEU A 1 238 ? -6.131 6.923 14.836 1.00 89.38 238 LEU A C 1
ATOM 1918 O O . LEU A 1 238 ? -4.990 6.802 14.399 1.00 89.38 238 LEU A O 1
ATOM 1922 N N . LYS A 1 239 ? -6.694 8.124 15.015 1.00 91.62 239 LYS A N 1
ATOM 1923 C CA . LYS A 1 239 ? -5.945 9.381 14.867 1.00 91.62 239 LYS A CA 1
ATOM 1924 C C . LYS A 1 239 ? -4.838 9.493 15.906 1.00 91.62 239 LYS A C 1
ATOM 1926 O O . LYS A 1 239 ? -3.702 9.741 15.525 1.00 91.62 239 LYS A O 1
ATOM 1931 N N . GLU A 1 240 ? -5.177 9.273 17.178 1.00 90.44 240 GLU A N 1
ATOM 1932 C CA . GLU A 1 240 ? -4.223 9.314 18.296 1.00 90.44 240 GLU A CA 1
ATOM 1933 C C . GLU A 1 240 ? -3.065 8.321 18.092 1.00 90.44 240 GLU A C 1
ATOM 1935 O O . GLU A 1 240 ? -1.922 8.653 18.388 1.00 90.44 240 GLU A O 1
ATOM 1940 N N . GLU A 1 241 ? -3.346 7.130 17.553 1.00 91.44 241 GLU A N 1
ATOM 1941 C CA . GLU A 1 241 ? -2.336 6.082 17.355 1.00 91.44 241 GLU A CA 1
ATOM 1942 C C . GLU A 1 241 ? -1.538 6.227 16.041 1.00 91.44 241 GLU A C 1
ATOM 1944 O O . GLU A 1 241 ? -0.328 6.010 16.025 1.00 91.44 241 GLU A O 1
ATOM 1949 N N . TYR A 1 242 ? -2.195 6.554 14.919 1.00 90.31 242 TYR A N 1
ATOM 1950 C CA . TYR A 1 242 ? -1.615 6.397 13.571 1.00 90.31 242 TYR A CA 1
ATOM 1951 C C . TYR A 1 242 ? -1.523 7.681 12.743 1.00 90.31 242 TYR A C 1
ATOM 1953 O O . TYR A 1 242 ? -0.949 7.668 11.643 1.00 90.31 242 TYR A O 1
ATOM 1961 N N . ILE A 1 243 ? -2.095 8.784 13.223 1.00 87.12 243 ILE A N 1
ATOM 1962 C CA . ILE A 1 243 ? -2.033 10.102 12.581 1.00 87.12 243 ILE A CA 1
ATOM 1963 C C . ILE A 1 243 ? -1.372 11.064 13.570 1.00 87.12 243 ILE A C 1
ATOM 1965 O O . ILE A 1 243 ? -1.952 12.057 13.993 1.00 87.12 243 ILE A O 1
ATOM 1969 N N . THR A 1 244 ? -0.143 10.742 13.958 1.00 69.38 244 THR A N 1
ATOM 1970 C CA . THR A 1 244 ? 0.745 11.688 14.635 1.00 69.38 244 THR A CA 1
ATOM 1971 C C . THR A 1 244 ? 1.352 12.638 13.602 1.00 69.38 244 THR A C 1
ATOM 1973 O O . THR A 1 244 ? 1.690 12.196 12.497 1.00 69.38 244 THR A O 1
ATOM 1976 N N . GLU A 1 245 ? 1.439 13.923 13.952 1.00 52.19 245 GLU A N 1
ATOM 1977 C CA . GLU A 1 245 ? 2.051 14.986 13.136 1.00 52.19 245 GLU A CA 1
ATOM 1978 C C . GLU A 1 245 ? 3.535 14.736 12.834 1.00 52.19 245 GLU A C 1
ATOM 1980 O O . GLU A 1 245 ? 4.251 14.200 13.714 1.00 52.19 245 GLU A O 1
#

Foldseek 3Di:
DDPPDDPPPQDPVNVVVVLVVVLVVQVQQQDKADKDADDDPDPPPDDDDDLVFFFKWFDGFKIKIFHNQDQDWWKKKKWFQEPDAQAQDLVVRDGDDPGIDIDTWAFDDDDPRMTMTGGNHTRMHGYNDPDQKDWIWMWMWIHGPQHIWIKIKIKITGGQWGQDPVSDIDGHPAPDDDPGDDIDIDMGTLDDLVRQQDWDQDVVVRDIDHDDSVNSVRSLVVVLSVLVVHDPSSSVSCCVVRVDD

Secondary structure (DSSP, 8-state):
-----------HHHHHHHHHHHHHHHHHHT-EEEEE----TT--------TT-SEEEE--SEEEEEESS-SS-EEEEEEESSS----EETTTTEE-STTEEEEEPEEEEEETTEEEEE-SS--EEEE-SS-SEEEEEEEEEEE-SS-EEEEEEEEEEE-SEEE-TTS-EEE--TT-SSS----EEEEEES--HHHHHS-EE-TTT--EE---HHHHHHHHHHHHHHHHTS-HHHHHHHHHHH---

Nearest PDB structures (foldseek):
  5hd2-assembly1_A-2  TM=1.667E-01  e=2.845E-01  Bacillus thuringiensis